Protein AF-A0A9P4LLA9-F1 (afdb_monomer_lite)

Sequence (330 aa):
MLGTRLSLELKFQPFVASSLGHRVLNESDNGNAMLISIRRVAHRLQSVEISYPRSISSLCKLAASNVRRIFSSNPSFVGSMRQEDFNVHCQAAAVYLNSLYEIDKWETPRVESAIFGSSFELAFRFGSMDMIDRYLNDTYWENRSPGLSRVARHIRGLAIFQHVFRYRIADLSWCFIRDGRYTSERVQLGYALKTPDPARWEFIMDLHRLGNNGSTSPCVWHRSERVCSSGSRSSHIFCGFQQGHTAIVQLLLGYGARTLAAITIAAAWSGHTAVVQSLIRRGADQKGALVAAARKGDGDIVRVLLEIDADPDEAGTELSAIGYASTTLG

Radius of gyration: 25.45 Å; chains: 1; bounding box: 67×42×68 Å

Foldseek 3Di:
DVVVVVVVLVVCLLVQLVVLLVCLVPADPLGQQVSVLLLVLLVVPDDPVADSSNLSSQLSSQLSVLVCLSPPPPCVRSDHDDVVLSVLVNLLSCLLVQPPPVCVVVQRDQHAHSRRGTSLLSNQQRYDPVSVVSVLVPPPDPDLDLCLLVNLQRGPDPVSNLCSVCRCCVVPPDACPDDPNNVSSVSSVQSNLLHLDQSSVVSSLVSLQVNPVPDPDSASDDDDDPDPPDDPLLVSLLSCLQVVSLSNNVVSVVRPDPCLASSLLSCLLSLPQVNNVVSVVVVYQLLSSLLSNLVNLNVVNNVSSVVVVNDQVVNDDPRRSVVSVVVNVD

InterPro domains:
  IPR002110 Ankyrin repeat [PF12796] (242-313)
  IPR036770 Ankyrin repeat-containing domain superfamily [G3DSA:1.25.40.20] (217-327)
  IPR036770 Ankyrin repeat-containing domain superfamily [SSF48403] (236-316)

Organism: NCBI:txid210430

Structure (mmCIF, N/CA/C/O backbone):
data_AF-A0A9P4LLA9-F1
#
_entry.id   AF-A0A9P4LLA9-F1
#
loop_
_atom_site.group_PDB
_atom_site.id
_atom_site.type_symbol
_atom_site.label_atom_id
_atom_site.label_alt_id
_atom_site.label_comp_id
_atom_site.label_asym_id
_atom_site.label_entity_id
_atom_site.label_seq_id
_atom_site.pdbx_PDB_ins_code
_atom_site.Cartn_x
_atom_site.Cartn_y
_atom_site.Cartn_z
_atom_site.occupancy
_atom_site.B_iso_or_equiv
_atom_site.auth_seq_id
_atom_site.auth_comp_id
_atom_site.auth_asym_id
_atom_site.auth_atom_id
_atom_site.pdbx_PDB_model_num
ATOM 1 N N . MET A 1 1 ? 20.585 0.152 2.416 1.00 31.97 1 MET A N 1
ATOM 2 C CA . MET A 1 1 ? 20.533 -0.057 3.885 1.00 31.97 1 MET A CA 1
ATOM 3 C C . MET A 1 1 ? 19.134 0.041 4.528 1.00 31.97 1 MET A C 1
ATOM 5 O O . MET A 1 1 ? 19.018 -0.293 5.696 1.00 31.97 1 MET A O 1
ATOM 9 N N . LEU A 1 2 ? 18.052 0.421 3.824 1.00 27.94 2 LEU A N 1
ATOM 10 C CA . LEU A 1 2 ? 16.686 0.440 4.404 1.00 27.94 2 LEU A CA 1
ATOM 11 C C . LEU A 1 2 ? 15.925 -0.901 4.290 1.00 27.94 2 LEU A C 1
ATOM 13 O O . LEU A 1 2 ? 15.019 -1.155 5.081 1.00 27.94 2 LEU A O 1
ATOM 17 N N . GLY A 1 3 ? 16.310 -1.777 3.353 1.00 25.47 3 GLY A N 1
ATOM 18 C CA . GLY A 1 3 ? 15.659 -3.081 3.148 1.00 25.47 3 GLY A CA 1
ATOM 19 C C . GLY A 1 3 ? 15.898 -4.090 4.278 1.00 25.47 3 GLY A C 1
ATOM 20 O O . GLY A 1 3 ? 14.997 -4.845 4.627 1.00 25.47 3 GLY A O 1
ATOM 21 N N . THR A 1 4 ? 17.065 -4.051 4.928 1.00 29.62 4 THR A N 1
ATOM 22 C CA . THR A 1 4 ? 17.413 -4.981 6.016 1.00 29.62 4 THR A CA 1
ATOM 23 C C . THR A 1 4 ? 16.678 -4.661 7.323 1.00 29.62 4 THR A C 1
ATOM 25 O O . THR A 1 4 ? 16.235 -5.579 8.012 1.00 29.62 4 THR A O 1
ATOM 28 N N . ARG A 1 5 ? 16.437 -3.378 7.637 1.00 33.00 5 ARG A N 1
ATOM 29 C CA . ARG A 1 5 ? 15.730 -2.958 8.866 1.00 33.00 5 ARG A CA 1
ATOM 30 C C . ARG A 1 5 ? 14.234 -3.298 8.852 1.00 33.00 5 ARG A C 1
ATOM 32 O O . ARG A 1 5 ? 13.738 -3.852 9.827 1.00 33.00 5 ARG A O 1
ATOM 39 N N . LEU A 1 6 ? 13.550 -3.060 7.729 1.00 36.16 6 LEU A N 1
ATOM 40 C CA . LEU A 1 6 ? 12.149 -3.470 7.543 1.00 36.16 6 LEU A CA 1
ATOM 41 C C . LEU A 1 6 ? 11.998 -5.000 7.533 1.00 36.16 6 LEU A C 1
ATOM 43 O O . LEU A 1 6 ? 11.017 -5.522 8.054 1.00 36.16 6 LEU A O 1
ATOM 47 N N . SER A 1 7 ? 12.985 -5.727 6.991 1.00 34.59 7 SER A N 1
ATOM 48 C CA . SER A 1 7 ? 12.967 -7.196 6.970 1.00 34.59 7 SER A CA 1
ATOM 49 C C . SER A 1 7 ? 13.133 -7.826 8.360 1.00 34.59 7 SER A C 1
ATOM 51 O O . SER A 1 7 ? 12.533 -8.862 8.634 1.00 34.59 7 SER A O 1
ATOM 53 N N . LEU A 1 8 ? 13.896 -7.191 9.258 1.00 35.44 8 LEU A N 1
ATOM 54 C CA . LEU A 1 8 ? 14.036 -7.621 10.651 1.00 35.44 8 LEU A CA 1
ATOM 55 C C . LEU A 1 8 ? 12.777 -7.307 11.467 1.00 35.44 8 LEU A C 1
ATOM 57 O O . LEU A 1 8 ? 12.305 -8.175 12.194 1.00 35.44 8 LEU A O 1
ATOM 61 N N . GLU A 1 9 ? 12.176 -6.124 11.301 1.00 40.62 9 GLU A N 1
ATOM 62 C CA . GLU A 1 9 ? 10.910 -5.793 11.974 1.00 40.62 9 GLU A CA 1
ATOM 63 C C . GLU A 1 9 ? 9.766 -6.722 11.537 1.00 40.62 9 GLU A C 1
ATOM 65 O O . GLU A 1 9 ? 9.012 -7.186 12.387 1.00 40.62 9 GLU A O 1
ATOM 70 N N . LEU A 1 10 ? 9.680 -7.084 10.250 1.00 46.66 10 LEU A N 1
ATOM 71 C CA . LEU A 1 10 ? 8.692 -8.047 9.740 1.00 46.66 10 LEU A CA 1
ATOM 72 C C . LEU A 1 10 ? 8.901 -9.478 10.266 1.00 46.66 10 LEU A C 1
ATOM 74 O O . LEU A 1 10 ? 7.917 -10.169 10.520 1.00 46.66 10 LEU A O 1
ATOM 78 N N . LYS A 1 11 ? 10.151 -9.914 10.481 1.00 50.78 11 LYS A N 1
ATOM 79 C CA . LYS A 1 11 ? 10.464 -11.260 11.001 1.00 50.78 11 LYS A CA 1
ATOM 80 C C . LYS A 1 11 ? 10.019 -11.471 12.453 1.00 50.78 11 LYS A C 1
ATOM 82 O O . LYS A 1 11 ? 9.631 -12.582 12.800 1.00 50.78 11 LYS A O 1
ATOM 87 N N . PHE A 1 12 ? 10.018 -10.427 13.284 1.00 58.53 12 PHE A N 1
ATOM 88 C CA . PHE A 1 12 ? 9.595 -10.524 14.691 1.00 58.53 12 PHE A CA 1
ATOM 89 C C . PHE A 1 12 ? 8.134 -10.129 14.937 1.00 58.53 12 PHE A C 1
ATOM 91 O O . PHE A 1 12 ? 7.623 -10.360 16.032 1.00 58.53 12 PHE A O 1
ATOM 98 N N . GLN A 1 13 ? 7.433 -9.574 13.944 1.00 67.69 13 GLN A N 1
ATOM 99 C CA . GLN A 1 13 ? 6.048 -9.113 14.105 1.00 67.69 13 GLN A CA 1
ATOM 100 C C . GLN A 1 13 ? 5.076 -10.174 14.653 1.00 67.69 13 GLN A C 1
ATOM 102 O O . GLN A 1 13 ? 4.306 -9.824 15.547 1.00 67.69 13 GLN A O 1
ATOM 107 N N . PRO A 1 14 ? 5.104 -11.453 14.222 1.00 78.25 14 PRO A N 1
ATOM 108 C CA . PRO A 1 14 ? 4.209 -12.468 14.783 1.00 78.25 14 PRO A CA 1
ATOM 109 C C . PRO A 1 14 ? 4.474 -12.743 16.270 1.00 78.25 14 PRO A C 1
ATOM 111 O O . PRO A 1 14 ? 3.534 -12.827 17.060 1.00 78.25 14 PRO A O 1
ATOM 114 N N . PHE A 1 15 ? 5.751 -12.819 16.664 1.00 85.25 15 PHE A N 1
ATOM 115 C CA . PHE A 1 15 ? 6.155 -13.021 18.058 1.00 85.25 15 PHE A CA 1
ATOM 116 C C . PHE A 1 15 ? 5.764 -11.823 18.932 1.00 85.25 15 PHE A C 1
ATOM 118 O O . PHE A 1 15 ? 5.146 -11.989 19.983 1.00 85.25 15 PHE A O 1
ATOM 125 N N . VAL A 1 16 ? 6.059 -10.607 18.463 1.00 85.88 16 VAL A N 1
ATOM 126 C CA . VAL A 1 16 ? 5.722 -9.359 19.158 1.00 85.88 16 VAL A CA 1
ATOM 127 C C . VAL A 1 16 ? 4.208 -9.220 19.329 1.00 85.88 16 VAL A C 1
ATOM 129 O O . VAL A 1 16 ? 3.752 -8.898 20.422 1.00 85.88 16 VAL A O 1
ATOM 132 N N . ALA A 1 17 ? 3.421 -9.518 18.292 1.00 87.44 17 ALA A N 1
ATOM 133 C CA . ALA A 1 17 ? 1.962 -9.482 18.360 1.00 87.44 17 ALA A CA 1
ATOM 134 C C . ALA A 1 17 ? 1.400 -10.492 19.373 1.00 87.44 17 ALA A C 1
ATOM 136 O O . ALA A 1 17 ? 0.494 -10.156 20.133 1.00 87.44 17 ALA A O 1
ATOM 137 N N . SER A 1 18 ? 1.951 -11.711 19.415 1.00 88.19 18 SER A N 1
ATOM 138 C CA . SER A 1 18 ? 1.530 -12.745 20.369 1.00 88.19 18 SER A CA 1
ATOM 139 C C . SER A 1 18 ? 1.875 -12.370 21.812 1.00 88.19 18 SER A C 1
ATOM 141 O O . SER A 1 18 ? 1.035 -12.489 22.701 1.00 88.19 18 SER A O 1
ATOM 143 N N . SER A 1 19 ? 3.093 -11.870 22.045 1.00 89.56 19 SER A N 1
ATOM 144 C CA . SER A 1 19 ? 3.532 -11.384 23.358 1.00 89.56 19 SER A CA 1
ATOM 145 C C . SER A 1 19 ? 2.680 -10.201 23.829 1.00 89.56 19 SER A C 1
ATOM 147 O O . SER A 1 19 ? 2.227 -10.173 24.974 1.00 89.56 19 SER A O 1
ATOM 149 N N . LEU A 1 20 ? 2.383 -9.259 22.926 1.00 90.25 20 LEU A N 1
ATOM 150 C CA . LEU A 1 20 ? 1.497 -8.133 23.203 1.00 90.25 20 LEU A CA 1
ATOM 151 C C . LEU A 1 20 ? 0.085 -8.608 23.562 1.00 90.25 20 LEU A C 1
ATOM 153 O O . LEU A 1 20 ? -0.470 -8.128 24.542 1.00 90.25 20 LEU A O 1
ATOM 157 N N . GLY A 1 21 ? -0.466 -9.579 22.828 1.00 90.44 21 GLY A N 1
ATOM 158 C CA . GLY A 1 21 ? -1.773 -10.169 23.129 1.00 90.44 21 GLY A CA 1
ATOM 159 C C . GLY A 1 21 ? -1.834 -10.787 24.525 1.00 90.44 21 GLY A C 1
ATOM 160 O O . GLY A 1 21 ? -2.760 -10.502 25.280 1.00 90.44 21 GLY A O 1
ATOM 161 N N . HIS A 1 22 ? -0.812 -11.559 24.907 1.00 90.75 22 HIS A N 1
ATOM 162 C CA . HIS A 1 22 ? -0.719 -12.121 26.255 1.00 90.75 22 HIS A CA 1
ATOM 163 C C . HIS A 1 22 ? -0.663 -11.030 27.334 1.00 90.75 22 HIS A C 1
ATOM 165 O O . HIS A 1 22 ? -1.312 -11.152 28.370 1.00 90.75 22 HIS A O 1
ATOM 171 N N . ARG A 1 23 ? 0.085 -9.944 27.101 1.00 90.31 23 ARG A N 1
ATOM 172 C CA . ARG A 1 23 ? 0.149 -8.816 28.042 1.00 90.31 23 ARG A CA 1
ATOM 173 C C . ARG A 1 23 ? -1.179 -8.074 28.150 1.00 90.31 23 ARG A C 1
ATOM 175 O O . ARG A 1 23 ? -1.624 -7.841 29.259 1.00 90.31 23 ARG A O 1
ATOM 182 N N . VAL A 1 24 ? -1.839 -7.769 27.031 1.00 90.81 24 VAL A N 1
ATOM 183 C CA . VAL A 1 24 ? -3.151 -7.092 27.014 1.00 90.81 24 VAL A CA 1
ATOM 184 C C . VAL A 1 24 ? -4.201 -7.867 27.816 1.00 90.81 24 VAL A C 1
ATOM 186 O O . VAL A 1 24 ? -4.999 -7.262 28.528 1.00 90.81 24 VAL A O 1
ATOM 189 N N . LEU A 1 25 ? -4.203 -9.200 27.722 1.00 90.00 25 LEU A N 1
ATOM 190 C CA . LEU A 1 25 ? -5.161 -10.039 28.446 1.00 90.00 25 LEU A CA 1
ATOM 191 C C . LEU A 1 25 ? -4.905 -10.069 29.959 1.00 90.00 25 LEU A C 1
ATOM 193 O O . LEU A 1 25 ? -5.863 -10.120 30.723 1.00 90.00 25 LEU A O 1
ATOM 197 N N . ASN A 1 26 ? -3.640 -9.999 30.380 1.00 90.19 26 ASN A N 1
ATOM 198 C CA . ASN A 1 26 ? -3.236 -10.120 31.785 1.00 90.19 26 ASN A CA 1
ATOM 199 C C . ASN A 1 26 ? -2.939 -8.774 32.474 1.00 90.19 26 ASN A C 1
ATOM 201 O O . ASN A 1 26 ? -2.549 -8.758 33.639 1.00 90.19 26 ASN A O 1
ATOM 205 N N . GLU A 1 27 ? -3.083 -7.647 31.773 1.00 89.06 27 GLU A N 1
ATOM 206 C CA . GLU A 1 27 ? -2.832 -6.317 32.333 1.00 89.06 27 GLU A CA 1
ATOM 207 C C . GLU A 1 27 ? -3.893 -5.965 33.390 1.00 89.06 27 GLU A C 1
ATOM 209 O O . GLU A 1 27 ? -5.097 -6.145 33.166 1.00 89.06 27 GLU A O 1
ATOM 214 N N . SER A 1 28 ? -3.455 -5.447 34.540 1.00 87.12 28 SER A N 1
ATOM 215 C CA . SER A 1 28 ? -4.363 -5.009 35.604 1.00 87.12 28 SER A CA 1
ATOM 216 C C . SER A 1 28 ? -5.128 -3.747 35.193 1.00 87.12 28 SER A C 1
ATOM 218 O O . SER A 1 28 ? -4.682 -2.989 34.334 1.00 87.12 28 SER A O 1
ATOM 220 N N . ASP A 1 29 ? -6.281 -3.485 35.813 1.00 80.12 29 ASP A N 1
ATOM 221 C CA . ASP A 1 29 ? -7.103 -2.305 35.485 1.00 80.12 29 ASP A CA 1
ATOM 222 C C . ASP A 1 29 ? -6.439 -0.964 35.846 1.00 80.12 29 ASP A C 1
ATOM 224 O O . ASP A 1 29 ? -6.795 0.068 35.286 1.00 80.12 29 ASP A O 1
ATOM 228 N N . ASN A 1 30 ? -5.432 -0.987 36.723 1.00 78.94 30 ASN A N 1
ATOM 229 C CA . ASN A 1 30 ? -4.599 0.171 37.071 1.00 78.94 30 ASN A CA 1
ATOM 230 C C . ASN A 1 30 ? -3.228 0.141 36.368 1.00 78.94 30 ASN A C 1
ATOM 232 O O . ASN A 1 30 ? -2.321 0.885 36.739 1.00 78.94 30 ASN A O 1
ATOM 236 N N . GLY A 1 31 ? -3.052 -0.774 35.413 1.00 79.25 31 GLY A N 1
ATOM 237 C CA . GLY A 1 31 ? -1.818 -0.977 34.670 1.00 79.25 31 GLY A CA 1
ATOM 238 C C . GLY A 1 31 ? -1.663 -0.005 33.502 1.00 79.25 31 GLY A C 1
ATOM 239 O O . GLY A 1 31 ? -2.113 1.140 33.525 1.00 79.25 31 GLY A O 1
ATOM 240 N N . ASN A 1 32 ? -1.001 -0.456 32.439 1.00 84.69 32 ASN A N 1
ATOM 241 C CA . ASN A 1 32 ? -0.749 0.394 31.275 1.00 84.69 32 ASN A CA 1
ATOM 242 C C . ASN A 1 32 ? -2.056 0.774 30.542 1.00 84.69 32 ASN A C 1
ATOM 244 O O . ASN A 1 32 ? -2.707 -0.071 29.921 1.00 84.69 32 ASN A O 1
ATOM 248 N N . ALA A 1 33 ? -2.381 2.072 30.527 1.00 83.62 33 ALA A N 1
ATOM 249 C CA . ALA A 1 33 ? -3.591 2.613 29.906 1.00 83.62 33 ALA A CA 1
ATOM 250 C C . ALA A 1 33 ? -3.752 2.241 28.419 1.00 83.62 33 ALA A C 1
ATOM 252 O O . ALA A 1 33 ? -4.864 1.963 27.979 1.00 83.62 33 ALA A O 1
ATOM 253 N N . MET A 1 34 ? -2.667 2.171 27.639 1.00 85.56 34 MET A N 1
ATOM 254 C CA . MET A 1 34 ? -2.732 1.788 26.220 1.00 85.56 34 MET A CA 1
AT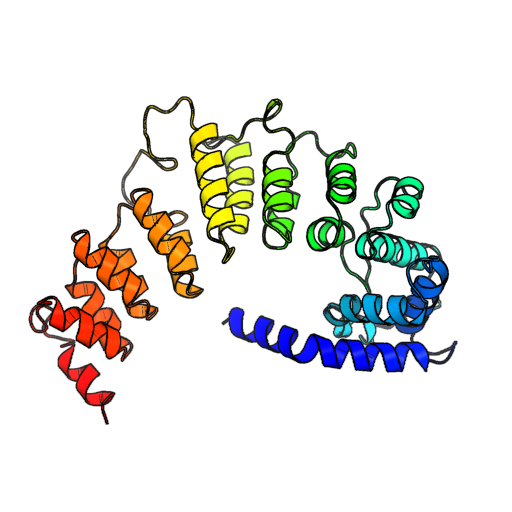OM 255 C C . MET A 1 34 ? -3.121 0.317 26.042 1.00 85.56 34 MET A C 1
ATOM 257 O O . MET A 1 34 ? -3.891 -0.014 25.141 1.00 85.56 34 MET A O 1
ATOM 261 N N . LEU A 1 35 ? -2.615 -0.573 26.902 1.00 89.19 35 LEU A N 1
ATOM 262 C CA . LEU A 1 35 ? -2.955 -1.999 26.860 1.00 89.19 35 LEU A CA 1
ATOM 263 C C . LEU A 1 35 ? -4.412 -2.228 27.276 1.00 89.19 35 LEU A C 1
ATOM 265 O O . LEU A 1 35 ? -5.142 -2.950 26.593 1.00 89.19 35 LEU A O 1
ATOM 269 N N . ILE A 1 36 ? -4.864 -1.531 28.320 1.00 87.88 36 ILE A N 1
ATOM 270 C CA . ILE A 1 36 ? -6.268 -1.528 28.746 1.00 87.88 36 ILE A CA 1
ATOM 271 C C . ILE A 1 36 ? -7.165 -0.990 27.621 1.00 87.88 36 ILE A C 1
ATOM 273 O O . ILE A 1 36 ? -8.225 -1.555 27.346 1.00 87.88 36 ILE A O 1
ATOM 277 N N . SER A 1 37 ? -6.736 0.053 26.907 1.00 88.69 37 SER A N 1
ATOM 278 C CA . SER A 1 37 ? -7.482 0.595 25.769 1.00 88.69 37 SER A CA 1
ATOM 279 C C . SER A 1 37 ? -7.627 -0.405 24.628 1.00 88.69 37 SER A C 1
ATOM 281 O O . SER A 1 37 ? -8.725 -0.525 24.093 1.00 88.69 37 SER A O 1
ATOM 283 N N . ILE A 1 38 ? -6.598 -1.197 24.298 1.00 90.75 38 ILE A N 1
ATOM 284 C CA . ILE A 1 38 ? -6.736 -2.288 23.313 1.00 90.75 38 ILE A CA 1
ATOM 285 C C . ILE A 1 38 ? -7.822 -3.275 23.765 1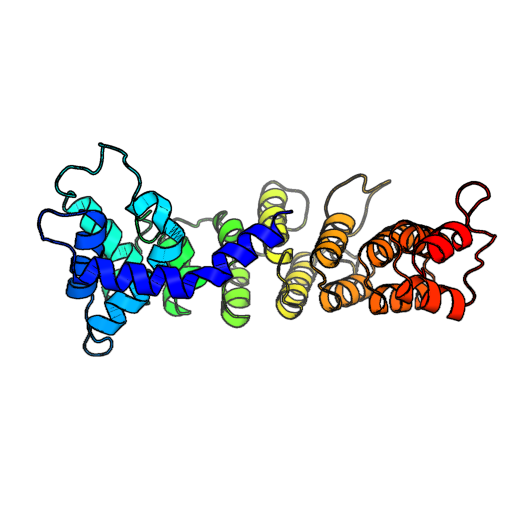.00 90.75 38 ILE A C 1
ATOM 287 O O . ILE A 1 38 ? -8.690 -3.642 22.968 1.00 90.75 38 ILE A O 1
ATOM 291 N N . ARG A 1 39 ? -7.822 -3.655 25.050 1.00 91.38 39 ARG A N 1
ATOM 292 C CA . ARG A 1 39 ? -8.818 -4.563 25.638 1.00 91.38 39 ARG A CA 1
ATOM 293 C C . ARG A 1 39 ? -10.244 -4.012 25.533 1.00 91.38 39 ARG A C 1
ATOM 295 O O . ARG A 1 39 ? -11.162 -4.732 25.134 1.00 91.38 39 ARG A O 1
ATOM 302 N N . ARG A 1 40 ? -10.422 -2.727 25.856 1.00 90.62 40 ARG A N 1
ATOM 303 C CA . ARG A 1 40 ? -11.710 -2.016 25.799 1.00 90.62 40 ARG A CA 1
ATOM 304 C C . ARG A 1 40 ? -12.205 -1.823 24.364 1.00 90.62 40 ARG A C 1
ATOM 306 O O . ARG A 1 40 ? -13.389 -2.023 24.105 1.00 90.62 40 ARG A O 1
ATOM 313 N N . VAL A 1 41 ? -11.317 -1.483 23.428 1.00 91.81 41 VAL A N 1
ATOM 314 C CA . VAL A 1 41 ? -11.646 -1.351 21.998 1.00 91.81 41 VAL A CA 1
ATOM 315 C C . VAL A 1 41 ? -12.114 -2.691 21.435 1.00 91.81 41 VAL A C 1
ATOM 317 O O . VAL A 1 41 ? -13.160 -2.744 20.792 1.00 91.81 41 VAL A O 1
ATOM 320 N N . ALA A 1 42 ? -11.399 -3.783 21.730 1.00 91.69 42 ALA A N 1
ATOM 321 C CA . ALA A 1 42 ? -11.785 -5.121 21.285 1.00 91.69 42 ALA A CA 1
ATOM 322 C C . ALA A 1 42 ? -13.178 -5.524 21.787 1.00 91.69 42 ALA A C 1
ATOM 324 O O . ALA A 1 42 ? -13.936 -6.144 21.048 1.00 91.69 42 ALA A O 1
ATOM 325 N N . HIS A 1 43 ? -13.522 -5.144 23.022 1.00 90.06 43 HIS A N 1
ATOM 326 C CA . HIS A 1 43 ? -14.836 -5.413 23.602 1.00 90.06 43 HIS A CA 1
ATOM 327 C C . HIS A 1 43 ? -15.930 -4.554 22.954 1.00 90.06 43 HIS A C 1
ATOM 329 O O . HIS A 1 43 ? -17.024 -5.038 22.687 1.00 90.06 43 HIS A O 1
ATOM 335 N N . ARG A 1 44 ? -15.657 -3.272 22.675 1.00 89.44 44 ARG A N 1
ATOM 336 C CA . ARG A 1 44 ? -16.629 -2.353 22.055 1.00 89.44 44 ARG A CA 1
ATOM 337 C C . ARG A 1 44 ? -16.939 -2.712 20.602 1.00 89.44 44 ARG A C 1
ATOM 339 O O . ARG A 1 44 ? -18.071 -2.505 20.169 1.00 89.44 44 ARG A O 1
ATOM 346 N N . LEU A 1 45 ? -15.938 -3.191 19.869 1.00 85.25 45 LEU A N 1
ATOM 347 C CA . LEU A 1 45 ? -16.039 -3.542 18.451 1.00 85.25 45 LEU A CA 1
ATOM 348 C C . LEU A 1 45 ? -16.292 -5.035 18.215 1.00 85.25 45 LEU A C 1
ATOM 350 O O . LEU A 1 45 ? -16.203 -5.491 17.077 1.00 85.25 45 LEU A O 1
ATOM 354 N N . GLN A 1 46 ? -16.575 -5.812 19.265 1.00 82.69 46 GLN A N 1
ATOM 355 C CA . GLN A 1 46 ? -16.939 -7.213 19.088 1.00 82.69 46 GLN A CA 1
ATOM 356 C C . GLN A 1 46 ? -18.223 -7.308 18.256 1.00 82.69 46 GLN A C 1
ATOM 358 O O . GLN A 1 46 ? -19.212 -6.627 18.531 1.00 82.69 46 GLN A O 1
ATOM 363 N N . SER A 1 47 ? -18.197 -8.150 17.231 1.00 74.31 47 SER A N 1
ATOM 364 C CA . SER A 1 47 ? -19.352 -8.456 16.392 1.00 74.31 47 SER A CA 1
ATOM 365 C C . SER A 1 47 ? -19.666 -9.945 16.495 1.00 74.31 47 SER A C 1
ATOM 367 O O . SER A 1 47 ? -18.839 -10.731 16.960 1.00 74.31 47 SER A O 1
ATOM 369 N N . VAL A 1 48 ? -20.848 -10.353 16.027 1.00 66.94 48 VAL A N 1
ATOM 370 C CA . VAL A 1 48 ? -21.226 -11.777 15.943 1.00 66.94 48 VAL A CA 1
ATOM 371 C C . VAL A 1 48 ? -20.199 -12.577 15.123 1.00 66.94 48 VAL A C 1
ATOM 373 O O . VAL A 1 48 ? -19.946 -13.745 15.400 1.00 66.94 48 VAL A O 1
ATOM 376 N N . GLU A 1 49 ? -19.557 -11.928 14.151 1.00 67.62 49 GLU A N 1
ATOM 377 C CA . GLU A 1 49 ? -18.602 -12.543 13.226 1.00 67.62 49 GLU A CA 1
ATOM 378 C C . GLU A 1 49 ? -17.183 -12.673 13.806 1.00 67.62 49 GLU A C 1
ATOM 380 O O . GLU A 1 49 ? -16.445 -13.600 13.456 1.00 67.62 49 GLU A O 1
ATOM 385 N N . ILE A 1 50 ? -16.776 -11.771 14.709 1.00 74.19 50 ILE A N 1
ATOM 386 C CA . ILE A 1 50 ? -15.417 -11.732 15.263 1.00 74.19 50 ILE A CA 1
ATOM 387 C C . ILE A 1 50 ? -15.462 -11.935 16.777 1.00 74.19 50 ILE A C 1
ATOM 389 O O . ILE A 1 50 ? -15.689 -11.008 17.552 1.00 74.19 50 ILE A O 1
ATOM 393 N N . SER A 1 51 ? -15.142 -13.160 17.200 1.00 83.50 51 SER A N 1
ATOM 394 C CA . SER A 1 51 ? -14.984 -13.504 18.617 1.00 83.50 51 SER A CA 1
ATOM 395 C C . SER A 1 51 ? -13.928 -12.629 19.308 1.00 83.50 51 SER A C 1
ATOM 397 O O . SER A 1 51 ? -12.879 -12.319 18.733 1.00 83.50 51 SER A O 1
ATOM 399 N N . TYR A 1 52 ? -14.171 -12.290 20.574 1.00 83.81 52 TYR A N 1
ATOM 400 C CA . TYR A 1 52 ? -13.330 -11.401 21.376 1.00 83.81 52 TYR A CA 1
ATOM 401 C C . TYR A 1 52 ? -11.819 -11.741 21.351 1.00 83.81 52 TYR A C 1
ATOM 403 O O . TYR A 1 52 ? -11.019 -10.849 21.050 1.00 83.81 52 TYR A O 1
ATOM 411 N N . PRO A 1 53 ? -11.373 -13.007 21.519 1.00 84.69 53 PRO A N 1
ATOM 412 C CA . PRO A 1 53 ? -9.949 -13.347 21.434 1.00 84.69 53 PRO A CA 1
ATOM 413 C C . PRO A 1 53 ? -9.349 -13.137 20.034 1.00 84.69 53 PRO A C 1
ATOM 415 O O . PRO A 1 53 ? -8.179 -12.770 19.900 1.00 84.69 53 PRO A O 1
ATOM 418 N N . ARG A 1 54 ? -10.144 -13.330 18.969 1.00 85.44 54 ARG A N 1
ATOM 419 C CA . ARG A 1 54 ? -9.708 -13.073 17.584 1.00 85.44 54 ARG A CA 1
ATOM 420 C C . ARG A 1 54 ? -9.574 -11.577 17.309 1.00 85.44 54 ARG A C 1
ATOM 422 O O . ARG A 1 54 ? -8.634 -11.178 16.616 1.00 85.44 54 ARG A O 1
ATOM 429 N N . SER A 1 55 ? -10.465 -10.764 17.879 1.00 87.69 55 SER A N 1
ATOM 430 C CA . SER A 1 55 ? -10.385 -9.300 17.825 1.00 87.69 55 SER A CA 1
ATOM 431 C C . SER A 1 55 ? -9.104 -8.804 18.501 1.00 87.69 55 SER A C 1
ATOM 433 O O . SER A 1 55 ? -8.301 -8.125 17.862 1.00 87.69 55 SER A O 1
ATOM 435 N N . ILE A 1 56 ? -8.826 -9.264 19.729 1.00 90.38 56 ILE A N 1
ATOM 436 C CA . ILE A 1 56 ? -7.578 -8.956 20.450 1.00 90.38 56 ILE A CA 1
ATOM 437 C C . ILE A 1 56 ? -6.354 -9.346 19.619 1.00 90.38 56 ILE A C 1
ATOM 439 O O . ILE A 1 56 ? -5.475 -8.517 19.400 1.00 90.38 56 ILE A O 1
ATOM 443 N N . SER A 1 57 ? -6.304 -10.575 19.095 1.00 90.56 57 SER A N 1
ATOM 444 C CA . SER A 1 57 ? -5.170 -11.030 18.280 1.00 90.56 57 SER A CA 1
ATOM 445 C C . SER A 1 57 ? -4.936 -10.130 17.061 1.00 90.56 57 SER A C 1
ATOM 447 O O . SER A 1 57 ? -3.797 -9.769 16.761 1.00 90.56 57 SER A O 1
ATOM 449 N N . SER A 1 58 ? -6.007 -9.729 16.373 1.00 89.75 58 SER A N 1
ATOM 450 C CA . SER A 1 58 ? -5.926 -8.879 15.180 1.00 89.75 58 SER A CA 1
ATOM 451 C C . SER A 1 58 ? -5.472 -7.459 15.526 1.00 89.75 58 SER A C 1
ATOM 453 O O . SER A 1 58 ? -4.548 -6.937 14.903 1.00 89.75 58 SER A O 1
ATOM 455 N N . LEU A 1 59 ? -6.040 -6.860 16.573 1.00 91.88 59 LEU A N 1
ATOM 456 C CA . LEU A 1 59 ? -5.640 -5.535 17.046 1.00 91.88 59 LEU A CA 1
ATOM 457 C C . LEU A 1 59 ? -4.202 -5.522 17.571 1.00 91.88 59 LEU A C 1
ATOM 459 O O . LEU A 1 59 ? -3.470 -4.572 17.307 1.00 91.88 59 LEU A O 1
ATOM 463 N N . CYS A 1 60 ? -3.748 -6.584 18.239 1.00 92.31 60 CYS A N 1
ATOM 464 C CA . CYS A 1 60 ? -2.359 -6.717 18.675 1.00 92.31 60 CYS A CA 1
ATOM 465 C C . CYS A 1 60 ? -1.388 -6.873 17.499 1.00 92.31 60 CYS A C 1
ATOM 467 O O . CYS A 1 60 ? -0.292 -6.320 17.555 1.00 92.31 60 CYS A O 1
ATOM 469 N N . LYS A 1 61 ? -1.780 -7.558 16.413 1.00 90.62 61 LYS A N 1
ATOM 470 C CA . LYS A 1 61 ? -0.984 -7.589 15.171 1.00 90.62 61 LYS A CA 1
ATOM 471 C C . LYS A 1 61 ? -0.815 -6.196 14.582 1.00 90.62 61 LYS A C 1
ATOM 473 O O . LYS A 1 61 ? 0.280 -5.866 14.141 1.00 90.62 61 LYS A O 1
ATOM 478 N N . LEU A 1 62 ? -1.864 -5.375 14.603 1.00 90.19 62 LEU A N 1
ATOM 479 C CA . LEU A 1 62 ? -1.756 -3.996 14.144 1.00 90.19 62 LEU A CA 1
ATOM 480 C C . LEU A 1 62 ? -0.907 -3.142 15.099 1.00 90.19 62 LEU A C 1
ATOM 482 O O . LEU A 1 62 ? 0.015 -2.455 14.672 1.00 90.19 62 LEU A O 1
ATOM 486 N N . ALA A 1 63 ? -1.176 -3.222 16.399 1.00 89.81 63 ALA A N 1
ATOM 487 C CA . ALA A 1 63 ? -0.466 -2.474 17.431 1.00 89.81 63 ALA A CA 1
ATOM 488 C C . ALA A 1 63 ? 1.029 -2.844 17.518 1.00 89.81 63 ALA A C 1
ATOM 490 O O . ALA A 1 63 ? 1.840 -2.023 17.951 1.00 89.81 63 ALA A O 1
ATOM 491 N N . ALA A 1 64 ? 1.416 -4.040 17.052 1.00 88.69 64 ALA A N 1
ATOM 492 C CA . ALA A 1 64 ? 2.800 -4.510 17.012 1.00 88.69 64 ALA A CA 1
ATOM 493 C C . ALA A 1 64 ? 3.745 -3.540 16.278 1.00 88.69 64 ALA A C 1
ATOM 495 O O . ALA A 1 64 ? 4.903 -3.398 16.673 1.00 88.69 64 ALA A O 1
ATOM 496 N N . SER A 1 65 ? 3.268 -2.818 15.253 1.00 83.25 65 SER A N 1
ATOM 497 C CA . SER A 1 65 ? 4.086 -1.812 14.557 1.00 83.25 65 SER A CA 1
ATOM 498 C C . SER A 1 65 ? 4.377 -0.561 15.391 1.00 83.25 65 SER A C 1
ATOM 500 O O . SER A 1 65 ? 5.307 0.172 15.073 1.00 83.25 65 SER A O 1
ATOM 502 N N . ASN A 1 66 ? 3.622 -0.322 16.466 1.00 83.44 66 ASN A N 1
ATOM 503 C CA . ASN A 1 66 ? 3.723 0.863 17.322 1.00 83.44 66 ASN A CA 1
ATOM 504 C C . ASN A 1 66 ? 4.141 0.531 18.766 1.00 83.44 66 ASN A C 1
ATOM 506 O O . ASN A 1 66 ? 4.020 1.371 19.656 1.00 83.44 66 ASN A O 1
ATOM 510 N N . VAL A 1 67 ? 4.690 -0.661 19.017 1.00 84.50 67 VAL A N 1
ATOM 511 C CA . VAL A 1 67 ? 5.045 -1.154 20.366 1.00 84.50 67 VAL A CA 1
ATOM 512 C C . VAL A 1 67 ? 5.941 -0.197 21.149 1.00 84.50 67 VAL A C 1
ATOM 514 O O . VAL A 1 67 ? 5.753 -0.025 22.350 1.00 84.50 67 VAL A O 1
ATOM 517 N N . ARG A 1 68 ? 6.867 0.499 20.478 1.00 82.75 68 ARG A N 1
ATOM 518 C CA . ARG A 1 68 ? 7.714 1.510 21.134 1.00 82.75 68 ARG A CA 1
ATOM 519 C C . ARG A 1 68 ? 6.911 2.658 21.739 1.00 82.75 68 ARG A C 1
ATOM 521 O O . ARG A 1 68 ? 7.298 3.156 22.785 1.00 82.75 68 ARG A O 1
ATOM 528 N N . ARG A 1 69 ? 5.814 3.076 21.098 1.00 79.56 69 ARG A N 1
ATOM 529 C CA . ARG A 1 69 ? 4.926 4.127 21.619 1.00 79.56 69 ARG A CA 1
ATOM 530 C C . ARG A 1 69 ? 4.086 3.614 22.784 1.00 79.56 69 ARG A C 1
ATOM 532 O O . ARG A 1 69 ? 3.966 4.314 23.780 1.00 79.56 69 ARG A O 1
ATOM 539 N N . ILE A 1 70 ? 3.590 2.378 22.691 1.00 81.81 70 ILE A N 1
ATOM 540 C CA . ILE A 1 70 ? 2.787 1.726 23.743 1.00 81.81 70 ILE A CA 1
ATOM 541 C C . ILE A 1 70 ? 3.556 1.634 25.072 1.00 81.81 70 ILE A C 1
ATOM 543 O O . ILE A 1 70 ? 2.969 1.800 26.139 1.00 81.81 70 ILE A O 1
ATOM 547 N N . PHE A 1 71 ? 4.870 1.398 25.009 1.00 82.25 71 PHE A N 1
ATOM 548 C CA . PHE A 1 71 ? 5.745 1.295 26.183 1.00 82.25 71 PHE A CA 1
ATOM 549 C C . PHE A 1 71 ? 6.658 2.507 26.388 1.00 82.25 71 PHE A C 1
ATOM 551 O O . PHE A 1 71 ? 7.605 2.424 27.167 1.00 82.25 71 PHE A O 1
ATOM 558 N N . SER A 1 72 ? 6.421 3.622 25.691 1.00 75.75 72 SER A N 1
ATOM 559 C CA . SER A 1 72 ? 7.236 4.818 25.907 1.00 75.75 72 SER A CA 1
ATOM 560 C C . SER A 1 72 ? 6.953 5.397 27.292 1.00 75.75 72 SER A C 1
ATOM 562 O O . SER A 1 72 ? 5.796 5.607 27.648 1.00 75.75 72 SER A O 1
ATOM 564 N N . SER A 1 73 ? 8.004 5.684 28.059 1.00 57.81 73 SER A N 1
ATOM 565 C CA . SER A 1 73 ? 7.932 6.218 29.429 1.00 57.81 73 SER A CA 1
ATOM 566 C C . SER A 1 73 ? 7.447 7.673 29.508 1.00 57.81 73 SER A C 1
ATOM 568 O O . SER A 1 73 ? 7.757 8.366 30.472 1.00 57.81 73 SER A O 1
ATOM 570 N N . ASN A 1 74 ? 6.765 8.180 28.477 1.00 53.97 74 ASN A N 1
ATOM 571 C CA . ASN A 1 74 ? 6.414 9.589 28.382 1.00 53.97 74 ASN A CA 1
ATOM 572 C C . ASN A 1 74 ? 5.277 9.904 29.380 1.00 53.97 74 ASN A C 1
ATOM 574 O O . ASN A 1 74 ? 4.179 9.357 29.233 1.00 53.97 74 ASN A O 1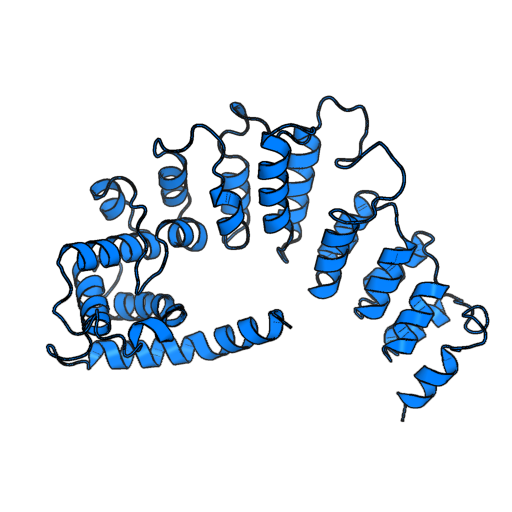
ATOM 578 N N . PRO A 1 75 ? 5.507 10.759 30.396 1.00 43.72 75 PRO A N 1
ATOM 579 C CA . PRO A 1 75 ? 4.580 10.950 31.514 1.00 43.72 75 PRO A CA 1
ATOM 580 C C . PRO A 1 75 ? 3.237 11.595 31.130 1.00 43.72 75 PRO A C 1
ATOM 582 O O . PRO A 1 75 ? 2.304 11.579 31.928 1.00 43.72 75 PRO A O 1
ATOM 585 N N . SER A 1 76 ? 3.085 12.095 29.900 1.00 48.34 76 SER A N 1
ATOM 586 C CA . SER A 1 76 ? 1.822 12.629 29.370 1.00 48.34 76 SER A CA 1
ATOM 587 C C . SER A 1 76 ? 0.704 11.586 29.204 1.00 48.34 76 SER A C 1
ATOM 589 O O . SER A 1 76 ? -0.445 11.973 29.021 1.00 48.34 76 SER A O 1
ATOM 591 N N . PHE A 1 77 ? 1.008 10.287 29.311 1.00 46.78 77 PHE A N 1
ATOM 592 C CA . PHE A 1 77 ? 0.037 9.185 29.197 1.00 46.78 77 PHE A CA 1
ATOM 593 C C . PHE A 1 77 ? -0.192 8.402 30.502 1.00 46.78 77 PHE A C 1
ATOM 595 O O . PHE A 1 77 ? -0.862 7.373 30.492 1.00 46.78 77 PHE A O 1
ATOM 602 N N . VAL A 1 78 ? 0.347 8.877 31.630 1.00 41.09 78 VAL A N 1
ATOM 603 C CA . VAL A 1 78 ? 0.219 8.212 32.946 1.00 41.09 78 VAL A CA 1
ATOM 604 C C . VAL A 1 78 ? -1.131 8.530 33.627 1.00 41.09 78 VAL A C 1
ATOM 606 O O . VAL A 1 78 ? -1.452 7.975 34.672 1.00 41.09 78 VAL A O 1
ATOM 609 N N . GLY A 1 79 ? -1.964 9.385 33.020 1.00 49.75 79 GLY A N 1
ATOM 610 C CA . GLY A 1 79 ? -3.342 9.650 33.448 1.00 49.75 79 GLY A CA 1
ATOM 611 C C . GLY A 1 79 ? -4.386 8.786 32.728 1.00 49.75 79 GLY A C 1
ATOM 612 O O . GLY A 1 79 ? -4.134 8.262 31.644 1.00 49.75 79 GLY A O 1
ATOM 613 N N . SER A 1 80 ? -5.587 8.678 33.315 1.00 53.69 80 SER A N 1
ATOM 614 C CA . SER A 1 80 ? -6.762 8.074 32.666 1.00 53.69 80 SER A CA 1
ATOM 615 C C . SER A 1 80 ? -6.967 8.683 31.278 1.00 53.69 80 SER A C 1
ATOM 617 O O . SER A 1 80 ? -7.207 9.884 31.154 1.00 53.69 80 SER A O 1
ATOM 619 N N . MET A 1 81 ? -6.890 7.848 30.242 1.00 60.25 81 MET A N 1
ATOM 620 C CA . MET A 1 81 ? -7.147 8.231 28.855 1.00 60.25 81 MET A CA 1
ATOM 621 C C . MET A 1 81 ? -8.515 8.923 28.747 1.00 60.25 81 MET A C 1
ATOM 623 O O . MET A 1 81 ? -9.505 8.418 29.287 1.00 60.25 81 MET A O 1
ATOM 627 N N . ARG A 1 82 ? -8.583 10.088 28.087 1.00 65.38 82 ARG A N 1
ATOM 628 C CA . ARG A 1 82 ? -9.854 10.811 27.935 1.00 65.38 82 ARG A CA 1
ATOM 629 C C . ARG A 1 82 ? -10.782 10.013 27.018 1.00 65.38 82 ARG A C 1
ATOM 631 O O . ARG A 1 82 ? -10.332 9.246 26.167 1.00 65.38 82 ARG A O 1
ATOM 638 N N . GLN A 1 83 ? -12.093 10.199 27.161 1.00 68.75 83 GLN A N 1
ATOM 639 C CA . GLN A 1 83 ? -13.073 9.499 26.319 1.00 68.75 83 GLN A CA 1
ATOM 640 C C . GLN A 1 83 ? -12.884 9.810 24.821 1.00 68.75 83 GLN A C 1
ATOM 642 O O . GLN A 1 83 ? -13.111 8.947 23.974 1.00 68.75 83 GLN A O 1
ATOM 647 N N . GLU A 1 84 ? -12.419 11.017 24.497 1.00 68.56 84 GLU A N 1
ATOM 648 C CA . GLU A 1 84 ? -12.075 11.439 23.134 1.00 68.56 84 GLU A CA 1
ATOM 649 C C . GLU A 1 84 ? -10.919 10.613 22.551 1.00 68.56 84 GLU A C 1
ATOM 651 O O . GLU A 1 84 ? -11.032 10.099 21.437 1.00 68.56 84 GLU A O 1
ATOM 656 N N . ASP A 1 85 ? -9.862 10.375 23.333 1.00 79.06 85 ASP A N 1
ATOM 657 C CA . ASP A 1 85 ? -8.733 9.527 22.930 1.00 79.06 85 ASP A CA 1
ATOM 658 C C . ASP A 1 85 ? -9.194 8.079 22.690 1.00 79.06 85 ASP A C 1
ATOM 660 O O . ASP A 1 85 ? -8.810 7.431 21.713 1.00 79.06 85 ASP A O 1
ATOM 664 N N . PHE A 1 86 ? -10.087 7.569 23.544 1.00 85.69 86 PHE A N 1
ATOM 665 C CA . PHE A 1 86 ? -10.669 6.238 23.371 1.00 85.69 86 PHE A CA 1
ATOM 666 C C . PHE A 1 86 ? -11.484 6.119 22.073 1.00 85.69 86 PHE A C 1
ATOM 668 O O . PHE A 1 86 ? -11.367 5.117 21.359 1.00 85.69 86 PHE A O 1
ATOM 675 N N . ASN A 1 87 ? -12.273 7.141 21.733 1.00 88.75 87 ASN A N 1
ATOM 676 C CA . ASN A 1 87 ? -13.042 7.173 20.489 1.00 88.75 87 ASN A CA 1
ATOM 677 C C . ASN A 1 87 ? -12.122 7.172 19.258 1.00 88.75 87 ASN A C 1
ATOM 679 O O . ASN A 1 87 ? -12.396 6.442 18.306 1.00 88.75 87 ASN A O 1
ATOM 683 N N . VAL A 1 88 ? -10.995 7.892 19.305 1.00 90.62 88 VAL A N 1
ATOM 684 C CA . VAL A 1 88 ? -9.962 7.864 18.252 1.00 90.62 88 VAL A CA 1
ATOM 685 C C . VAL A 1 88 ? -9.415 6.447 18.045 1.00 90.62 88 VAL A C 1
ATOM 687 O O . VAL A 1 88 ? -9.268 5.987 16.909 1.00 90.62 88 VAL A O 1
ATOM 690 N N . HIS A 1 89 ? -9.141 5.712 19.129 1.00 91.25 89 HIS A N 1
ATOM 691 C CA . HIS A 1 89 ? -8.711 4.315 19.031 1.00 91.25 89 HIS A CA 1
ATOM 692 C C . HIS A 1 89 ? -9.800 3.407 18.442 1.00 91.25 89 HIS A C 1
ATOM 694 O O . HIS A 1 89 ? -9.480 2.546 17.623 1.00 91.25 89 HIS A O 1
ATOM 700 N N . CYS A 1 90 ? -11.069 3.614 18.810 1.00 91.88 90 CYS A N 1
ATOM 701 C CA . CYS A 1 90 ? -12.196 2.854 18.262 1.00 91.88 90 CYS A CA 1
ATOM 702 C C . CYS A 1 90 ? -12.383 3.102 16.763 1.00 91.88 90 CYS A C 1
ATOM 704 O O . CYS A 1 90 ? -12.548 2.149 16.008 1.00 91.88 90 CYS A O 1
ATOM 706 N N . GLN A 1 91 ? -12.299 4.357 16.326 1.00 92.25 91 GLN A N 1
ATOM 707 C CA . GLN A 1 91 ? -12.397 4.742 14.920 1.00 92.25 91 GLN A CA 1
ATOM 708 C C . GLN A 1 91 ? -11.303 4.087 14.075 1.00 92.25 91 GLN A C 1
ATOM 710 O O . GLN A 1 91 ? -11.602 3.408 13.095 1.00 92.25 91 GLN A O 1
ATOM 715 N N . ALA A 1 92 ? -10.036 4.206 14.484 1.00 92.62 92 ALA A N 1
ATOM 716 C CA . ALA A 1 92 ? -8.931 3.574 13.762 1.00 92.62 92 ALA A CA 1
ATOM 717 C C . ALA A 1 92 ? -9.050 2.037 13.733 1.00 92.62 92 ALA A C 1
ATOM 719 O O . ALA A 1 92 ? -8.804 1.412 12.700 1.00 92.62 92 ALA A O 1
ATOM 720 N N . ALA A 1 93 ? -9.462 1.423 14.845 1.00 92.81 93 ALA A N 1
ATOM 721 C CA . ALA A 1 93 ? -9.668 -0.019 14.921 1.00 92.81 93 ALA A CA 1
ATOM 722 C C . ALA A 1 93 ? -10.836 -0.499 14.047 1.00 92.81 93 ALA A C 1
ATOM 724 O O . ALA A 1 93 ? -10.706 -1.524 13.384 1.00 92.81 93 ALA A O 1
ATOM 725 N N . ALA A 1 94 ? -11.949 0.233 13.990 1.00 92.44 94 ALA A N 1
ATOM 726 C CA . ALA A 1 94 ? -13.082 -0.120 13.139 1.00 92.44 94 ALA A CA 1
ATOM 727 C C . ALA A 1 94 ? -12.720 -0.083 11.651 1.00 92.44 94 ALA A C 1
ATOM 729 O O . ALA A 1 94 ? -13.113 -0.979 10.907 1.00 92.44 94 ALA A O 1
ATOM 730 N N . VAL A 1 95 ? -11.915 0.901 11.237 1.00 91.88 95 VAL A N 1
ATOM 731 C CA . VAL A 1 95 ? -11.377 0.980 9.872 1.00 91.88 95 VAL A CA 1
ATOM 732 C C . VAL A 1 95 ? -10.495 -0.224 9.567 1.00 91.88 95 VAL A C 1
ATOM 734 O O . VAL A 1 95 ? -10.654 -0.859 8.528 1.00 91.88 95 VAL A O 1
ATOM 737 N N . TYR A 1 96 ? -9.605 -0.591 10.490 1.00 91.31 96 TYR A N 1
ATOM 738 C CA . TYR A 1 96 ? -8.768 -1.780 10.341 1.00 91.31 96 TYR A CA 1
ATOM 739 C C . TYR A 1 96 ? -9.576 -3.082 10.249 1.00 91.31 96 TYR A C 1
ATOM 741 O O . TYR A 1 96 ? -9.254 -3.949 9.439 1.00 91.31 96 TYR A O 1
ATOM 749 N N . LEU A 1 97 ? -10.623 -3.214 11.065 1.00 89.19 97 LEU A N 1
ATOM 750 C CA . LEU A 1 97 ? -11.533 -4.360 11.063 1.00 89.19 97 LEU A CA 1
ATOM 751 C C . LEU A 1 97 ? -12.541 -4.321 9.903 1.00 89.19 97 LEU A C 1
ATOM 753 O O . LEU A 1 97 ? -13.382 -5.209 9.801 1.00 89.19 97 LEU A O 1
ATOM 757 N N . ASN A 1 98 ? -12.450 -3.316 9.029 1.00 89.31 98 ASN A N 1
ATOM 758 C CA . ASN A 1 98 ? -13.323 -3.114 7.884 1.00 89.31 98 ASN A CA 1
ATOM 759 C C . ASN A 1 98 ? -14.824 -3.012 8.235 1.00 89.31 98 ASN A C 1
ATOM 761 O O . ASN A 1 98 ? -15.681 -3.482 7.488 1.00 89.31 98 ASN A O 1
ATOM 765 N N . SER A 1 99 ? -15.156 -2.394 9.373 1.00 89.81 99 SER A N 1
ATOM 766 C CA . SER A 1 99 ? -16.544 -2.196 9.804 1.00 89.81 99 SER A CA 1
ATOM 767 C C . SER A 1 99 ? -17.152 -0.958 9.144 1.00 89.81 99 SER A C 1
ATOM 769 O O . SER A 1 99 ? -16.962 0.164 9.614 1.00 89.81 99 SER A O 1
ATOM 771 N N . LEU A 1 100 ? -17.897 -1.159 8.053 1.00 88.50 100 LEU A N 1
ATOM 772 C CA . LEU A 1 100 ? -18.594 -0.072 7.350 1.00 88.50 100 LEU A CA 1
ATOM 773 C C . LEU A 1 100 ? -19.661 0.590 8.236 1.00 88.50 100 LEU A C 1
ATOM 775 O O . LEU A 1 100 ? -19.771 1.811 8.248 1.00 88.50 100 LEU A O 1
ATOM 779 N N . TYR A 1 101 ? -20.371 -0.205 9.045 1.00 87.62 101 TYR A N 1
ATOM 780 C CA . TYR A 1 101 ? -21.408 0.281 9.960 1.00 87.62 101 TYR A CA 1
ATOM 781 C C . TYR A 1 101 ? -20.883 1.312 10.971 1.00 87.62 101 TYR A C 1
ATOM 783 O O . TYR A 1 101 ? -21.488 2.363 11.165 1.00 87.62 101 TYR A O 1
ATOM 791 N N . GLU A 1 102 ? -19.745 1.035 11.614 1.00 86.44 102 GLU A N 1
ATOM 792 C CA . GLU A 1 102 ? -19.175 1.974 12.591 1.00 86.44 102 GLU A CA 1
ATOM 793 C C . GLU A 1 102 ? -18.641 3.243 11.908 1.00 86.44 102 GLU A C 1
ATOM 795 O O . GLU A 1 102 ? -18.655 4.318 12.497 1.00 86.44 102 GLU A O 1
ATOM 800 N N . ILE A 1 103 ? -18.213 3.157 10.650 1.00 83.69 103 ILE A N 1
ATOM 801 C CA . ILE A 1 103 ? -17.690 4.312 9.911 1.00 83.69 103 ILE A CA 1
ATOM 802 C C . ILE A 1 103 ? -18.790 5.231 9.421 1.00 83.69 103 ILE A C 1
ATOM 804 O O . ILE A 1 103 ? -18.618 6.446 9.497 1.00 83.69 103 ILE A O 1
ATOM 808 N N . ASP A 1 104 ? -19.916 4.672 8.983 1.00 85.06 104 ASP A N 1
ATOM 809 C CA . ASP A 1 104 ? -21.090 5.455 8.602 1.00 85.06 104 ASP A CA 1
ATOM 810 C C . ASP A 1 104 ? -21.619 6.254 9.810 1.00 85.06 104 ASP A C 1
ATOM 812 O O . ASP A 1 104 ? -22.055 7.391 9.663 1.00 85.06 104 ASP A O 1
ATOM 816 N N . LYS A 1 105 ? -21.471 5.723 11.033 1.00 87.12 105 LYS A N 1
ATOM 817 C CA . LYS A 1 105 ? -21.784 6.439 12.282 1.00 87.12 105 LYS A CA 1
ATOM 818 C C . LYS A 1 105 ? -20.840 7.612 12.585 1.00 87.12 105 LYS A C 1
ATOM 820 O O . LYS A 1 105 ? -21.222 8.522 13.317 1.00 87.12 105 LYS A O 1
ATOM 825 N N . TRP A 1 106 ? -19.605 7.571 12.092 1.00 83.31 106 TRP A N 1
ATOM 826 C CA . TRP A 1 106 ? -18.561 8.559 12.394 1.00 83.31 106 TRP A CA 1
ATOM 827 C C . TRP A 1 106 ? -18.201 9.465 11.216 1.00 83.31 106 TRP A C 1
ATOM 829 O O . TRP A 1 106 ? -17.193 10.160 11.307 1.00 83.31 106 TRP A O 1
ATOM 839 N N . GLU A 1 107 ? -18.979 9.449 10.131 1.00 80.69 107 GLU A N 1
ATOM 840 C CA . GLU A 1 107 ? -18.768 10.315 8.963 1.00 80.69 107 GLU A CA 1
ATOM 841 C C . GLU A 1 107 ? -17.325 10.239 8.419 1.00 80.69 107 GLU A C 1
ATOM 843 O O . GLU A 1 107 ? -16.646 11.247 8.246 1.00 80.69 107 GLU A O 1
ATOM 848 N N . THR A 1 108 ? -16.823 9.024 8.146 1.00 79.94 108 THR A N 1
ATOM 849 C CA . THR A 1 108 ? -15.464 8.777 7.600 1.00 79.94 108 THR A CA 1
ATOM 850 C C . THR A 1 108 ? -14.317 9.356 8.446 1.00 79.94 108 THR A C 1
ATOM 852 O O . THR A 1 108 ? -13.722 10.382 8.113 1.00 79.94 108 THR A O 1
ATOM 855 N N . PRO A 1 109 ? -13.915 8.671 9.532 1.00 82.81 109 PRO A N 1
ATOM 856 C CA . PRO A 1 109 ? -12.975 9.236 10.491 1.00 82.81 109 PRO A CA 1
ATOM 857 C C . PRO A 1 109 ? -11.571 9.430 9.894 1.00 82.81 109 PRO A C 1
ATOM 859 O O . PRO A 1 109 ? -10.986 8.505 9.331 1.00 82.81 109 PRO A O 1
ATOM 862 N N . ARG A 1 110 ? -10.980 10.615 10.083 1.00 85.56 110 ARG A N 1
ATOM 863 C CA . ARG A 1 110 ? -9.586 10.940 9.712 1.00 85.56 110 ARG A CA 1
ATOM 864 C C . ARG A 1 110 ? -8.725 11.191 10.945 1.00 85.56 110 ARG A C 1
ATOM 866 O O . ARG A 1 110 ? -8.215 12.283 11.171 1.00 85.56 110 ARG A O 1
ATOM 873 N N . VAL A 1 111 ? -8.577 10.153 11.755 1.00 88.75 111 VAL A N 1
ATOM 874 C CA . VAL A 1 111 ? -7.871 10.210 13.037 1.00 88.75 111 VAL A CA 1
ATOM 875 C C . VAL A 1 111 ? -6.505 9.532 13.012 1.00 88.75 111 VAL A C 1
ATOM 877 O O . VAL A 1 111 ? -6.283 8.572 12.264 1.00 88.75 111 VAL A O 1
ATOM 880 N N . GLU A 1 112 ? -5.617 10.012 13.883 1.00 89.00 112 GLU A N 1
ATOM 881 C CA . GLU A 1 112 ? -4.289 9.456 14.146 1.00 89.00 112 GLU A CA 1
ATOM 882 C C . GLU A 1 112 ? -4.259 8.782 15.516 1.00 89.00 112 GLU A C 1
ATOM 884 O O . GLU A 1 112 ? -4.165 9.423 16.563 1.00 89.00 112 GLU A O 1
ATOM 889 N N . SER A 1 113 ? -4.333 7.455 15.514 1.00 89.56 113 SER A N 1
ATOM 890 C CA . SER A 1 113 ? -4.310 6.667 16.736 1.00 89.56 113 SER A CA 1
ATOM 891 C C . SER A 1 113 ? -2.879 6.427 17.209 1.00 89.56 113 SER A C 1
ATOM 893 O O . SER A 1 113 ? -2.069 5.846 16.487 1.00 89.56 113 SER A O 1
ATOM 895 N N . ALA A 1 114 ? -2.569 6.761 18.464 1.00 85.19 114 ALA A N 1
ATOM 896 C CA . ALA A 1 114 ? -1.254 6.462 19.041 1.00 85.19 114 ALA A CA 1
ATOM 897 C C . ALA A 1 114 ? -0.936 4.949 19.089 1.00 85.19 114 ALA A C 1
ATOM 899 O O . ALA A 1 114 ? 0.236 4.567 19.071 1.00 85.19 114 ALA A O 1
ATOM 900 N N . ILE A 1 115 ? -1.974 4.100 19.115 1.00 87.44 115 ILE A N 1
ATOM 901 C CA . ILE A 1 115 ? -1.865 2.633 19.147 1.00 87.44 115 ILE A CA 1
ATOM 902 C C . ILE A 1 115 ? -1.900 2.060 17.724 1.00 87.44 115 ILE A C 1
ATOM 904 O O . ILE A 1 115 ? -1.014 1.299 17.332 1.00 87.44 115 ILE A O 1
ATOM 908 N N . PHE A 1 116 ? -2.919 2.423 16.941 1.00 89.44 116 PHE A N 1
ATOM 909 C CA . PHE A 1 116 ? -3.233 1.758 15.670 1.00 89.44 116 PHE A CA 1
ATOM 910 C C . PHE A 1 116 ? -2.718 2.500 14.429 1.00 89.44 116 PHE A C 1
ATOM 912 O O . PHE A 1 116 ? -2.644 1.910 13.355 1.00 89.44 116 PHE A O 1
ATOM 919 N N . GLY A 1 117 ? -2.289 3.755 14.577 1.00 87.81 117 GLY A N 1
ATOM 920 C CA . GLY A 1 117 ? -1.841 4.614 13.485 1.00 87.81 117 GLY A CA 1
ATOM 921 C C . GLY A 1 117 ? -2.980 5.344 12.770 1.00 87.81 117 GLY A C 1
ATOM 922 O O . GLY A 1 117 ? -4.075 5.519 13.311 1.00 87.81 117 GLY A O 1
ATOM 923 N N . SER A 1 118 ? -2.687 5.785 11.549 1.00 88.12 118 SER A N 1
ATOM 924 C CA . SER A 1 118 ? -3.576 6.603 10.728 1.00 88.12 118 SER A CA 1
ATOM 925 C C . SER A 1 118 ? -4.752 5.797 10.191 1.00 88.12 118 SER A C 1
ATOM 927 O O . SER A 1 118 ? -4.558 4.893 9.381 1.00 88.12 118 SER A O 1
ATOM 929 N N . SER A 1 119 ? -5.976 6.156 10.577 1.00 89.88 119 SER A N 1
ATOM 930 C CA . SER A 1 119 ? -7.209 5.579 10.005 1.00 89.88 119 SER A CA 1
ATOM 931 C C . SER A 1 119 ? -7.224 5.638 8.472 1.00 89.88 119 SER A C 1
ATOM 933 O O . SER A 1 119 ? -7.556 4.651 7.820 1.00 89.88 119 SER A O 1
ATOM 935 N N . PHE A 1 120 ? -6.740 6.737 7.887 1.00 86.62 120 PHE A N 1
ATOM 936 C CA . PHE A 1 120 ? -6.598 6.874 6.440 1.00 86.62 120 PHE A CA 1
ATOM 937 C C . PHE A 1 120 ? -5.664 5.807 5.854 1.00 86.62 120 PHE A C 1
ATOM 939 O O . PHE A 1 120 ? -6.048 5.086 4.942 1.00 86.62 120 PHE A O 1
ATOM 946 N N . GLU A 1 121 ? -4.451 5.639 6.385 1.00 85.38 121 GLU A N 1
ATOM 947 C CA . GLU A 1 121 ? -3.532 4.614 5.867 1.00 85.38 121 GLU A CA 1
ATOM 948 C C . GLU A 1 121 ? -4.067 3.188 6.091 1.00 85.38 121 GLU A C 1
ATOM 950 O O . GLU A 1 121 ? -3.845 2.310 5.254 1.00 85.38 121 GLU A O 1
ATOM 955 N N . LEU A 1 122 ? -4.802 2.957 7.186 1.00 89.44 122 LEU A N 1
ATOM 956 C CA . LEU A 1 122 ? -5.442 1.673 7.478 1.00 89.44 122 LEU A CA 1
ATOM 957 C C . LEU A 1 122 ? -6.517 1.320 6.450 1.00 89.44 122 LEU A C 1
ATOM 959 O O . LEU A 1 122 ? -6.534 0.176 5.997 1.00 89.44 122 LEU A O 1
ATOM 963 N N . ALA A 1 123 ? -7.343 2.280 6.027 1.00 89.12 123 ALA A N 1
ATOM 964 C CA . ALA A 1 123 ? -8.383 2.057 5.024 1.00 89.12 123 ALA A CA 1
ATOM 965 C C . ALA A 1 123 ? -7.796 1.537 3.703 1.00 89.12 123 ALA A C 1
ATOM 967 O O . ALA A 1 123 ? -8.227 0.512 3.189 1.00 89.12 123 ALA A O 1
ATOM 968 N N . PHE A 1 124 ? -6.737 2.167 3.190 1.00 86.12 124 PHE A N 1
ATOM 969 C CA . PHE A 1 124 ? -6.111 1.743 1.927 1.00 86.12 124 PHE A CA 1
ATOM 970 C C . PHE A 1 124 ? -5.261 0.474 2.067 1.00 86.12 124 PHE A C 1
ATOM 972 O O . PHE A 1 124 ? -4.985 -0.209 1.076 1.00 86.12 124 PHE A O 1
ATOM 979 N N . ARG A 1 125 ? -4.810 0.152 3.284 1.00 85.94 125 ARG A N 1
ATOM 980 C CA . ARG A 1 125 ? -3.992 -1.036 3.541 1.00 85.94 125 ARG A CA 1
ATOM 981 C C . ARG A 1 125 ? -4.825 -2.277 3.847 1.00 85.94 125 ARG A C 1
ATOM 983 O O . ARG A 1 125 ? -4.375 -3.374 3.526 1.00 85.94 125 ARG A O 1
ATOM 990 N N . PHE A 1 126 ? -5.982 -2.138 4.484 1.00 86.94 126 PHE A N 1
ATOM 991 C CA . PHE A 1 126 ? -6.769 -3.267 4.994 1.00 86.94 126 PHE A CA 1
ATOM 992 C C . PHE A 1 126 ? -8.260 -3.211 4.644 1.00 86.94 126 PHE A C 1
ATOM 994 O O . PHE A 1 126 ? -8.924 -4.236 4.773 1.00 86.94 126 PHE A O 1
ATOM 1001 N N . GLY A 1 127 ? -8.772 -2.065 4.198 1.00 88.00 127 GLY A N 1
ATOM 1002 C CA . GLY A 1 127 ? -10.183 -1.883 3.874 1.00 88.00 127 GLY A CA 1
ATOM 1003 C C . GLY A 1 127 ? -10.620 -2.563 2.574 1.00 88.00 127 GLY A C 1
ATOM 1004 O O . GLY A 1 127 ? -9.806 -2.859 1.694 1.00 88.00 127 GLY A O 1
ATOM 1005 N N . SER A 1 128 ? -11.927 -2.799 2.459 1.00 90.75 128 SER A N 1
ATOM 1006 C CA . SER A 1 128 ? -12.595 -3.235 1.230 1.00 90.75 128 SER A CA 1
ATOM 1007 C C . SER A 1 128 ? -12.712 -2.096 0.213 1.00 90.75 128 SER A C 1
ATOM 1009 O O . SER A 1 128 ? -12.408 -0.940 0.501 1.00 90.75 128 SER A O 1
ATOM 1011 N N . MET A 1 129 ? -13.191 -2.412 -0.991 1.00 88.81 129 MET A N 1
ATOM 1012 C CA . MET A 1 129 ? -13.464 -1.396 -2.008 1.00 88.81 129 MET A CA 1
ATOM 1013 C C . MET A 1 129 ? -14.441 -0.326 -1.498 1.00 88.81 129 MET A C 1
ATOM 1015 O O . MET A 1 129 ? -14.134 0.856 -1.575 1.00 88.81 129 MET A O 1
ATOM 1019 N N . ASP A 1 130 ? -15.545 -0.740 -0.865 1.00 90.38 130 ASP A N 1
ATOM 1020 C CA . ASP A 1 130 ? -16.567 0.180 -0.339 1.00 90.38 130 ASP A CA 1
ATOM 1021 C C . ASP A 1 130 ? -16.043 1.076 0.789 1.00 90.38 130 ASP A C 1
ATOM 1023 O O . ASP A 1 130 ? -16.506 2.202 0.978 1.00 90.38 130 ASP A O 1
ATOM 1027 N N . MET A 1 131 ? -15.088 0.566 1.572 1.00 88.88 131 MET A N 1
ATOM 1028 C CA . MET A 1 131 ? -14.381 1.345 2.585 1.00 88.88 131 MET A CA 1
ATOM 1029 C C . MET A 1 131 ? -13.569 2.454 1.926 1.00 88.88 131 MET A C 1
ATOM 1031 O O . MET A 1 131 ? -13.609 3.614 2.329 1.00 88.88 131 MET A O 1
ATOM 1035 N N . ILE A 1 132 ? -12.820 2.077 0.897 1.00 87.75 132 ILE A N 1
ATOM 1036 C CA . ILE A 1 132 ? -11.944 2.978 0.165 1.00 87.75 132 ILE A CA 1
ATOM 1037 C C . ILE A 1 132 ? -12.771 4.025 -0.573 1.00 87.75 132 ILE A C 1
ATOM 1039 O O . ILE A 1 132 ? -12.411 5.193 -0.516 1.00 87.75 132 ILE A O 1
ATOM 1043 N N . ASP A 1 133 ? -13.907 3.650 -1.157 1.00 86.56 133 ASP A N 1
ATOM 1044 C CA . ASP A 1 133 ? -14.824 4.587 -1.804 1.00 86.56 133 ASP A CA 1
ATOM 1045 C C . ASP A 1 133 ? -15.373 5.639 -0.848 1.00 86.56 133 ASP A C 1
ATOM 1047 O O . ASP A 1 133 ? -15.466 6.802 -1.221 1.00 86.56 133 ASP A O 1
ATOM 1051 N N . ARG A 1 134 ? -15.658 5.295 0.410 1.00 87.31 134 ARG A N 1
ATOM 1052 C CA . ARG A 1 134 ? -16.038 6.295 1.422 1.00 87.31 134 ARG A CA 1
ATOM 1053 C C . ARG A 1 134 ? -14.910 7.301 1.663 1.00 87.31 134 ARG A C 1
ATOM 1055 O O . ARG A 1 134 ? -15.125 8.508 1.592 1.00 87.31 134 ARG A O 1
ATOM 1062 N N . TYR A 1 135 ? -13.685 6.801 1.840 1.00 84.25 135 TYR A N 1
ATOM 1063 C CA . TYR A 1 135 ? -12.472 7.622 1.956 1.00 84.25 135 TYR A CA 1
ATOM 1064 C C . TYR A 1 135 ? -12.042 8.313 0.656 1.00 84.25 135 TYR A C 1
ATOM 1066 O O . TYR A 1 135 ? -11.088 9.095 0.694 1.00 84.25 135 TYR A O 1
ATOM 1074 N N . LEU A 1 136 ? -12.695 8.012 -0.467 1.00 81.50 136 LEU A N 1
ATOM 1075 C CA . LEU A 1 136 ? -12.554 8.696 -1.744 1.00 81.50 136 LEU A CA 1
ATOM 1076 C C . LEU A 1 136 ? -13.765 9.585 -2.085 1.00 81.50 136 LEU A C 1
ATOM 1078 O O . LEU A 1 136 ? -13.567 10.408 -2.961 1.00 81.50 136 LEU A O 1
ATOM 1082 N N . ASN A 1 137 ? -14.934 9.506 -1.402 1.00 78.75 137 ASN A N 1
ATOM 1083 C CA . ASN A 1 137 ? -16.158 10.340 -1.605 1.00 78.75 137 ASN A CA 1
ATOM 1084 C C . ASN A 1 137 ? -16.576 11.433 -0.533 1.00 78.75 137 ASN A C 1
ATOM 1086 O O . ASN A 1 137 ? -17.261 12.378 -0.907 1.00 78.75 137 ASN A O 1
ATOM 1090 N N . ASP A 1 138 ? -16.049 11.452 0.701 1.00 70.00 138 ASP A N 1
ATOM 1091 C CA . ASP A 1 138 ? -15.806 12.625 1.611 1.00 70.00 138 ASP A CA 1
ATOM 1092 C C . ASP A 1 138 ? -15.229 13.972 1.031 1.00 70.00 138 ASP A C 1
ATOM 1094 O O . ASP A 1 138 ? -14.043 14.147 0.805 1.00 70.00 138 ASP A O 1
ATOM 1098 N N . THR A 1 139 ? -16.063 15.009 0.946 1.00 54.44 139 THR A N 1
ATOM 1099 C CA . THR A 1 139 ? -15.848 16.446 0.591 1.00 54.44 139 THR A CA 1
ATOM 1100 C C . THR A 1 139 ? -14.451 17.117 0.515 1.00 54.44 139 THR A C 1
ATOM 1102 O O . THR A 1 139 ? -14.314 18.114 -0.189 1.00 54.44 139 THR A O 1
ATOM 1105 N N . TYR A 1 140 ? -13.398 16.626 1.166 1.00 55.38 140 TYR A N 1
ATOM 1106 C CA . TYR A 1 140 ? -12.049 17.202 1.191 1.00 55.38 140 TYR A CA 1
ATOM 1107 C C . TYR A 1 140 ? -11.272 17.147 -0.146 1.00 55.38 140 TYR A C 1
ATOM 1109 O O . TYR A 1 140 ? -10.136 17.627 -0.220 1.00 55.38 140 TYR A O 1
ATOM 1117 N N . TRP A 1 141 ? -11.816 16.555 -1.217 1.00 58.38 141 TRP A N 1
ATOM 1118 C CA . TRP A 1 141 ? -11.106 16.448 -2.502 1.00 58.38 141 TRP A CA 1
ATOM 1119 C C . TRP A 1 141 ? -11.801 17.216 -3.611 1.00 58.38 141 TRP A C 1
ATOM 1121 O O . TRP A 1 141 ? -12.605 16.682 -4.373 1.00 58.38 141 TRP A O 1
ATOM 1131 N N . GLU A 1 142 ? -11.365 18.450 -3.801 1.00 55.56 142 GLU A N 1
ATOM 1132 C CA . GLU A 1 142 ? -11.561 19.156 -5.067 1.00 55.56 142 GLU A CA 1
ATOM 1133 C C . GLU A 1 142 ? -10.628 18.594 -6.164 1.00 55.56 142 GLU A C 1
ATOM 1135 O O . GLU A 1 142 ? -10.952 18.634 -7.343 1.00 55.56 142 GLU A O 1
ATOM 1140 N N . ASN A 1 143 ? -9.499 17.974 -5.785 1.00 58.12 143 ASN A N 1
ATOM 1141 C CA . ASN A 1 143 ? -8.516 17.354 -6.685 1.00 58.12 143 ASN A CA 1
ATOM 1142 C C . ASN A 1 143 ? -8.110 15.956 -6.184 1.00 58.12 143 ASN A C 1
ATOM 1144 O O . ASN A 1 143 ? -8.109 15.726 -4.975 1.00 58.12 143 ASN A O 1
ATOM 1148 N N . ARG A 1 144 ? -7.737 15.017 -7.076 1.00 68.56 144 ARG A N 1
ATOM 1149 C CA . ARG A 1 144 ? -7.192 13.693 -6.682 1.00 68.56 144 ARG A CA 1
ATOM 1150 C C . ARG A 1 144 ? -6.118 13.873 -5.593 1.00 68.56 144 ARG A C 1
ATOM 1152 O O . ARG A 1 144 ? -5.129 14.573 -5.796 1.00 68.56 144 ARG A O 1
ATOM 1159 N N . SER A 1 145 ? -6.378 13.309 -4.411 1.00 60.25 145 SER A N 1
ATOM 1160 C CA . SER A 1 145 ? -5.742 13.690 -3.140 1.00 60.25 145 SER A CA 1
ATOM 1161 C C . SER A 1 145 ? -4.199 13.687 -3.165 1.00 60.25 145 SER A C 1
ATOM 1163 O O . SER A 1 145 ? -3.601 12.715 -3.621 1.00 60.25 145 SER A O 1
ATOM 1165 N N . PRO A 1 146 ? -3.515 14.668 -2.540 1.00 57.16 146 PRO A N 1
ATOM 1166 C CA . PRO A 1 146 ? -2.074 14.594 -2.260 1.00 57.16 146 PRO A CA 1
ATOM 1167 C C . PRO A 1 146 ? -1.664 13.364 -1.424 1.00 57.16 146 PRO A C 1
ATOM 1169 O O . PRO A 1 146 ? -0.529 12.884 -1.522 1.00 57.16 146 PRO A O 1
ATOM 1172 N N . GLY A 1 147 ? -2.590 12.823 -0.620 1.00 59.62 147 GLY A N 1
ATOM 1173 C CA . GLY A 1 147 ? -2.380 11.660 0.247 1.00 59.62 147 GLY A CA 1
ATOM 1174 C C . GLY A 1 147 ? -2.221 10.335 -0.502 1.00 59.62 147 GLY A C 1
ATOM 1175 O O . GLY A 1 147 ? -1.640 9.401 0.055 1.00 59.62 147 GLY A O 1
ATOM 1176 N N . LEU A 1 148 ? -2.642 10.265 -1.774 1.00 67.56 148 LEU A N 1
ATOM 1177 C CA . LEU A 1 148 ? -2.488 9.081 -2.631 1.00 67.56 148 LEU A CA 1
ATOM 1178 C C . LEU A 1 148 ? -1.016 8.644 -2.711 1.00 67.56 148 LEU A C 1
ATOM 1180 O O . LEU A 1 148 ? -0.719 7.456 -2.658 1.00 67.56 148 LEU A O 1
ATOM 1184 N N . SER A 1 149 ? -0.084 9.606 -2.732 1.00 63.03 149 SER A N 1
ATOM 1185 C CA . SER A 1 149 ? 1.368 9.360 -2.731 1.00 63.03 149 SER A CA 1
ATOM 1186 C C . SER A 1 149 ? 1.844 8.519 -1.538 1.00 63.03 149 SER A C 1
ATOM 1188 O O . SER A 1 149 ? 2.688 7.633 -1.695 1.00 63.03 149 SER A O 1
ATOM 1190 N N . ARG A 1 150 ? 1.289 8.772 -0.345 1.00 64.06 150 ARG A N 1
ATOM 1191 C CA . ARG A 1 150 ? 1.662 8.090 0.903 1.00 64.06 150 ARG A CA 1
ATOM 1192 C C . ARG A 1 150 ? 1.128 6.664 0.942 1.00 64.06 150 ARG A C 1
ATOM 1194 O O . ARG A 1 150 ? 1.843 5.758 1.369 1.00 64.06 150 ARG A O 1
ATOM 1201 N N . VAL A 1 151 ? -0.097 6.457 0.458 1.00 71.00 151 VAL A N 1
ATOM 1202 C CA . VAL A 1 151 ? -0.759 5.144 0.492 1.00 71.00 151 VAL A CA 1
ATOM 1203 C C . VAL A 1 151 ? -0.448 4.273 -0.723 1.00 71.00 151 VAL A C 1
ATOM 1205 O O . VAL A 1 151 ? -0.488 3.054 -0.595 1.00 71.00 151 VAL A O 1
ATOM 1208 N N . ALA A 1 152 ? -0.045 4.839 -1.868 1.00 68.31 152 ALA A N 1
ATOM 1209 C CA . ALA A 1 152 ? 0.177 4.103 -3.119 1.00 68.31 152 ALA A CA 1
ATOM 1210 C C . ALA A 1 152 ? 1.138 2.909 -2.981 1.00 68.31 152 ALA A C 1
ATOM 1212 O O . ALA A 1 152 ? 0.921 1.854 -3.574 1.00 68.31 152 ALA A O 1
ATOM 1213 N N . ARG A 1 153 ? 2.177 3.040 -2.146 1.00 66.81 153 ARG A N 1
ATOM 1214 C CA . ARG A 1 153 ? 3.132 1.951 -1.859 1.00 66.81 153 ARG A CA 1
ATOM 1215 C C . ARG A 1 153 ? 2.561 0.836 -0.972 1.00 66.81 153 ARG A C 1
ATOM 1217 O O . ARG A 1 153 ? 3.158 -0.233 -0.882 1.00 66.81 153 ARG A O 1
ATOM 1224 N N . HIS A 1 154 ? 1.466 1.110 -0.271 1.00 70.19 154 HIS A N 1
ATOM 1225 C CA . HIS A 1 154 ? 0.888 0.276 0.782 1.00 70.19 154 HIS A CA 1
ATOM 1226 C C . HIS A 1 154 ? -0.469 -0.326 0.421 1.00 70.19 154 HIS A C 1
ATOM 1228 O O . HIS A 1 154 ? -0.913 -1.228 1.133 1.00 70.19 154 HIS A O 1
ATOM 1234 N N . ILE A 1 155 ? -1.089 0.118 -0.679 1.00 78.81 155 ILE A N 1
ATOM 1235 C CA . ILE A 1 155 ? -2.318 -0.482 -1.199 1.00 78.81 155 ILE A CA 1
ATOM 1236 C C . ILE A 1 155 ? -2.094 -1.980 -1.401 1.00 78.81 155 ILE A C 1
ATOM 1238 O O . ILE A 1 155 ? -1.104 -2.395 -2.019 1.00 78.81 155 ILE A O 1
ATOM 1242 N N . ARG A 1 156 ? -3.007 -2.801 -0.880 1.00 75.56 156 ARG A N 1
ATOM 1243 C CA . ARG A 1 156 ? -2.992 -4.257 -1.066 1.00 75.56 156 ARG A CA 1
ATOM 1244 C C . ARG A 1 156 ? -3.847 -4.643 -2.268 1.00 75.56 156 ARG A C 1
ATOM 1246 O O . ARG A 1 156 ? -4.930 -4.113 -2.459 1.00 75.56 156 ARG A O 1
ATOM 1253 N N . GLY A 1 157 ? -3.352 -5.590 -3.062 1.00 84.06 157 GLY A N 1
ATOM 1254 C CA . GLY A 1 157 ? -4.048 -6.075 -4.255 1.00 84.06 157 GLY A CA 1
ATOM 1255 C C . GLY A 1 157 ? -3.955 -5.119 -5.449 1.00 84.06 157 GLY A C 1
ATOM 1256 O O . GLY A 1 157 ? -3.733 -3.917 -5.299 1.00 84.06 157 GLY A O 1
ATOM 1257 N N . LEU A 1 158 ? -4.057 -5.674 -6.655 1.00 86.38 158 LEU A N 1
ATOM 1258 C CA . LEU A 1 158 ? -4.009 -4.907 -7.901 1.00 86.38 158 LEU A CA 1
ATOM 1259 C C . LEU A 1 158 ? -5.334 -4.180 -8.171 1.00 86.38 158 LEU A C 1
ATOM 1261 O O . LEU A 1 158 ? -5.311 -3.036 -8.601 1.00 86.38 158 LEU A O 1
ATOM 1265 N N . ALA A 1 159 ? -6.477 -4.805 -7.871 1.00 88.12 159 ALA A N 1
ATOM 1266 C CA . ALA A 1 159 ? -7.800 -4.233 -8.140 1.00 88.12 159 ALA A CA 1
ATOM 1267 C C . ALA A 1 159 ? -8.031 -2.914 -7.388 1.00 88.12 159 ALA A C 1
ATOM 1269 O O . ALA A 1 159 ? -8.347 -1.901 -8.005 1.00 88.12 159 ALA A O 1
ATOM 1270 N N . ILE A 1 160 ? -7.771 -2.907 -6.076 1.00 85.44 160 ILE A N 1
ATOM 1271 C CA . ILE A 1 160 ? -7.845 -1.695 -5.253 1.00 85.44 160 ILE A CA 1
ATOM 1272 C C . ILE A 1 160 ? -6.870 -0.641 -5.781 1.00 85.44 160 ILE A C 1
ATOM 1274 O O . ILE A 1 160 ? -7.225 0.523 -5.922 1.00 85.44 160 ILE A O 1
ATOM 1278 N N . PHE A 1 161 ? -5.644 -1.045 -6.117 1.00 86.44 161 PHE A N 1
ATOM 1279 C CA . PHE A 1 161 ? -4.655 -0.129 -6.673 1.00 86.44 161 PHE A CA 1
ATOM 1280 C C . PHE A 1 161 ? -5.172 0.545 -7.950 1.00 86.44 161 PHE A C 1
ATOM 1282 O O . PHE A 1 161 ? -5.181 1.768 -8.041 1.00 86.44 161 PHE A O 1
ATOM 1289 N N . GLN A 1 162 ? -5.674 -0.229 -8.910 1.00 87.88 162 GLN A N 1
ATOM 1290 C CA . GLN A 1 162 ? -6.226 0.320 -10.145 1.00 87.88 162 GLN A CA 1
ATOM 1291 C C . GLN A 1 162 ? -7.434 1.225 -9.893 1.00 87.88 162 GLN A C 1
ATOM 1293 O O . GLN A 1 162 ? -7.550 2.267 -10.531 1.00 87.88 162 GLN A O 1
ATOM 1298 N N . HIS A 1 163 ? -8.311 0.848 -8.965 1.00 86.50 163 HIS A N 1
ATOM 1299 C CA . HIS A 1 163 ? -9.489 1.629 -8.594 1.00 86.50 163 HIS A CA 1
ATOM 1300 C C . HIS A 1 163 ? -9.132 3.015 -8.070 1.00 86.50 163 HIS A C 1
ATOM 1302 O O . HIS A 1 163 ? -9.586 4.023 -8.603 1.00 86.50 163 HIS A O 1
ATOM 1308 N N . VAL A 1 164 ? -8.221 3.068 -7.098 1.00 84.94 164 VAL A N 1
ATOM 1309 C CA . VAL A 1 164 ? -7.762 4.313 -6.470 1.00 84.94 164 VAL A CA 1
ATOM 1310 C C . VAL A 1 164 ? -7.153 5.265 -7.504 1.00 84.94 164 VAL A C 1
ATOM 1312 O O . VAL A 1 164 ? -7.387 6.468 -7.460 1.00 84.94 164 VAL A O 1
ATOM 1315 N N . PHE A 1 165 ? -6.400 4.738 -8.469 1.00 82.56 165 PHE A N 1
ATOM 1316 C CA . PHE A 1 165 ? -5.774 5.541 -9.524 1.00 82.56 165 PHE A CA 1
ATOM 1317 C C . PHE A 1 165 ? -6.707 5.878 -10.703 1.00 82.56 165 PHE A C 1
ATOM 1319 O O . PHE A 1 165 ? -6.407 6.790 -11.480 1.00 82.56 165 PHE A O 1
ATOM 1326 N N . ARG A 1 166 ? -7.835 5.168 -10.840 1.00 84.81 166 ARG A N 1
ATOM 1327 C CA . ARG A 1 166 ? -8.932 5.491 -11.770 1.00 84.81 166 ARG A CA 1
ATOM 1328 C C . ARG A 1 166 ? -9.965 6.438 -11.158 1.00 84.81 166 ARG A C 1
ATOM 1330 O O . ARG A 1 166 ? -10.798 6.961 -11.896 1.00 84.81 166 ARG A O 1
ATOM 1337 N N . TYR A 1 167 ? -9.908 6.686 -9.850 1.00 83.69 167 TYR A N 1
ATOM 1338 C CA . TYR A 1 167 ? -10.847 7.562 -9.159 1.00 83.69 167 TYR A CA 1
ATOM 1339 C C . TYR A 1 167 ? -10.916 8.948 -9.820 1.00 83.69 167 TYR A C 1
ATOM 1341 O O . TYR A 1 167 ? -9.896 9.630 -9.960 1.00 83.69 167 TYR A O 1
ATOM 1349 N N . ARG A 1 168 ? -12.122 9.336 -10.259 1.00 78.94 168 ARG A N 1
ATOM 1350 C CA . ARG A 1 168 ? -12.422 10.571 -11.011 1.00 78.94 168 ARG A CA 1
ATOM 1351 C C . ARG A 1 168 ? -11.510 10.837 -12.211 1.00 78.94 168 ARG A C 1
ATOM 1353 O O . ARG A 1 168 ? -11.257 11.984 -12.557 1.00 78.94 168 ARG A O 1
ATOM 1360 N N . ILE A 1 169 ? -11.020 9.790 -12.880 1.00 79.50 169 ILE A N 1
ATOM 1361 C CA . ILE A 1 169 ? -10.200 9.963 -14.089 1.00 79.50 169 ILE A CA 1
ATOM 1362 C C . ILE A 1 169 ? -10.971 10.637 -15.237 1.00 79.50 169 ILE A C 1
ATOM 1364 O O . ILE A 1 169 ? -10.358 11.324 -16.051 1.00 79.50 169 ILE A O 1
ATOM 1368 N N . ALA A 1 170 ? -12.297 10.459 -15.283 1.00 79.12 170 ALA A N 1
ATOM 1369 C CA . ALA A 1 170 ? -13.174 11.083 -16.271 1.00 79.12 170 ALA A CA 1
ATOM 1370 C C . ALA A 1 170 ? -13.337 12.593 -16.030 1.00 79.12 170 ALA A C 1
ATOM 1372 O O . ALA A 1 170 ? -13.240 13.370 -16.974 1.00 79.12 170 ALA A O 1
ATOM 1373 N N . ASP A 1 171 ? -13.512 13.004 -14.771 1.00 78.69 171 ASP A N 1
ATOM 1374 C CA . ASP A 1 171 ? -13.706 14.414 -14.401 1.00 78.69 171 ASP A CA 1
ATOM 1375 C C . ASP A 1 171 ? -12.377 15.183 -14.361 1.00 78.69 171 ASP A C 1
ATOM 1377 O O . ASP A 1 171 ? -12.288 16.355 -14.719 1.00 78.69 171 ASP A O 1
ATOM 1381 N N . LEU A 1 172 ? -11.315 14.504 -13.922 1.00 75.81 172 LEU A N 1
ATOM 1382 C CA . LEU A 1 172 ? -9.966 15.029 -13.753 1.00 75.81 172 LEU A CA 1
ATOM 1383 C C . LEU A 1 172 ? -8.988 14.042 -14.399 1.00 75.81 172 LEU A C 1
ATOM 1385 O O . LEU A 1 172 ? -8.494 13.120 -13.756 1.00 75.81 172 LEU A O 1
ATOM 1389 N N . SER A 1 173 ? -8.685 14.213 -15.686 1.00 76.00 173 SER A N 1
ATOM 1390 C CA . SER A 1 173 ? -7.670 13.398 -16.374 1.00 76.00 173 SER A CA 1
ATOM 1391 C C . SER A 1 173 ? -6.264 13.641 -15.816 1.00 76.00 173 SER A C 1
ATOM 1393 O O . SER A 1 173 ? -5.981 14.699 -15.260 1.00 76.00 173 SER A O 1
ATOM 1395 N N . TRP A 1 174 ? -5.383 12.636 -15.876 1.00 74.75 174 TRP A N 1
ATOM 1396 C CA . TRP A 1 174 ? -3.982 12.792 -15.446 1.00 74.75 174 TRP A CA 1
ATOM 1397 C C . TRP A 1 174 ? -3.254 13.811 -16.334 1.00 74.75 174 TRP A C 1
ATOM 1399 O O . TRP A 1 174 ? -3.337 13.728 -17.557 1.00 74.75 174 TRP A O 1
ATOM 1409 N N . CYS A 1 175 ? -2.544 14.757 -15.718 1.00 67.19 175 CYS A N 1
ATOM 1410 C CA . CYS A 1 175 ? -1.775 15.810 -16.367 1.00 67.19 175 CYS A CA 1
ATOM 1411 C C . CYS A 1 175 ? -0.271 15.540 -16.229 1.00 67.19 175 CYS A C 1
ATOM 1413 O O . CYS A 1 175 ? 0.343 15.713 -15.173 1.00 67.19 175 CYS A O 1
ATOM 1415 N N . PHE A 1 176 ? 0.354 15.157 -17.341 1.00 67.06 176 PHE A N 1
ATOM 1416 C CA . PHE A 1 176 ? 1.796 14.888 -17.403 1.00 67.06 176 PHE A CA 1
ATOM 1417 C C . PHE A 1 176 ? 2.603 15.994 -18.092 1.00 67.06 176 PHE A C 1
ATOM 1419 O O . PHE A 1 176 ? 3.807 15.849 -18.308 1.00 67.06 176 PHE A O 1
ATOM 1426 N N . ILE A 1 177 ? 1.956 17.119 -18.391 1.00 63.09 177 ILE A N 1
ATOM 1427 C CA . ILE A 1 177 ? 2.557 18.306 -19.000 1.00 63.09 177 ILE A CA 1
ATOM 1428 C C . ILE A 1 177 ? 2.939 19.275 -17.884 1.00 63.09 177 ILE A C 1
ATOM 1430 O O . ILE A 1 177 ? 2.157 19.455 -16.963 1.00 63.09 177 ILE A O 1
ATOM 1434 N N . ARG A 1 178 ? 4.120 19.910 -17.954 1.00 59.78 178 ARG A N 1
ATOM 1435 C CA . ARG A 1 178 ? 4.624 20.825 -16.909 1.00 59.78 178 ARG A CA 1
ATOM 1436 C C . ARG A 1 178 ? 3.620 21.945 -16.574 1.00 59.78 178 ARG A C 1
ATOM 1438 O O . ARG A 1 178 ? 3.625 22.988 -17.216 1.00 59.78 178 ARG A O 1
ATOM 1445 N N . ASP A 1 179 ? 2.844 21.743 -15.515 1.00 61.12 179 ASP A N 1
ATOM 1446 C CA . ASP A 1 179 ? 2.002 22.729 -14.835 1.00 61.12 179 ASP A CA 1
ATOM 1447 C C . ASP A 1 179 ? 2.141 22.574 -13.298 1.00 61.12 179 ASP A C 1
ATOM 1449 O O . ASP A 1 179 ? 2.984 21.818 -12.799 1.00 61.12 179 ASP A O 1
ATOM 1453 N N . GLY A 1 180 ? 1.330 23.293 -12.515 1.00 61.00 180 GLY A N 1
ATOM 1454 C CA . GLY A 1 180 ? 1.310 23.131 -11.055 1.00 61.00 180 GLY A CA 1
ATOM 1455 C C . GLY A 1 180 ? 0.944 21.706 -10.599 1.00 61.00 180 GLY A C 1
ATOM 1456 O O . GLY A 1 180 ? 1.547 21.189 -9.656 1.00 61.00 180 GLY A O 1
ATOM 1457 N N . ARG A 1 181 ? 0.017 21.036 -11.298 1.00 64.50 181 ARG A N 1
ATOM 1458 C CA . ARG A 1 181 ? -0.478 19.677 -10.997 1.00 64.50 181 ARG A CA 1
ATOM 1459 C C . ARG A 1 181 ? 0.505 18.578 -11.406 1.00 64.50 181 ARG A C 1
ATOM 1461 O O . ARG A 1 181 ? 0.593 17.554 -10.738 1.00 64.50 181 ARG A O 1
ATOM 1468 N N . TYR A 1 182 ? 1.324 18.812 -12.422 1.00 63.81 182 TYR A N 1
ATOM 1469 C CA . TYR A 1 182 ? 2.361 17.895 -12.879 1.00 63.81 182 TYR A CA 1
ATOM 1470 C C . TYR A 1 182 ? 3.321 17.517 -11.763 1.00 63.81 182 TYR A C 1
ATOM 1472 O O . TYR A 1 182 ? 3.703 16.356 -11.622 1.00 63.81 182 TYR A O 1
ATOM 1480 N N . THR A 1 183 ? 3.732 18.491 -10.948 1.00 64.44 183 THR A N 1
ATOM 1481 C CA . THR A 1 183 ? 4.676 18.216 -9.863 1.00 64.44 183 THR A CA 1
ATOM 1482 C C . THR A 1 183 ? 4.085 17.278 -8.814 1.00 64.44 183 THR A C 1
ATOM 1484 O O . THR A 1 183 ? 4.773 16.344 -8.395 1.00 64.44 183 THR A O 1
ATOM 1487 N N . SER A 1 184 ? 2.817 17.465 -8.437 1.00 64.69 184 SER A N 1
ATOM 1488 C CA . SER A 1 184 ? 2.144 16.630 -7.443 1.00 64.69 184 SER A CA 1
ATOM 1489 C C . SER A 1 184 ? 1.817 15.244 -8.002 1.00 64.69 184 SER A C 1
ATOM 1491 O O . SER A 1 184 ? 2.134 14.244 -7.356 1.00 64.69 184 SER A O 1
ATOM 1493 N N . GLU A 1 185 ? 1.289 15.153 -9.222 1.00 69.06 185 GLU A N 1
ATOM 1494 C CA . GLU A 1 185 ? 0.954 13.883 -9.875 1.00 69.06 185 GLU A CA 1
ATOM 1495 C C . GLU A 1 185 ? 2.204 13.040 -10.184 1.00 69.06 185 GLU A C 1
ATOM 1497 O O . GLU A 1 185 ? 2.226 11.830 -9.935 1.00 69.06 185 GLU A O 1
ATOM 1502 N N . ARG A 1 186 ? 3.310 13.672 -10.604 1.00 68.88 186 ARG A N 1
ATOM 1503 C CA . ARG A 1 186 ? 4.601 12.991 -10.802 1.00 68.88 186 ARG A CA 1
ATOM 1504 C C . ARG A 1 186 ? 5.147 12.405 -9.502 1.00 68.88 186 ARG A C 1
ATOM 1506 O O . ARG A 1 186 ? 5.693 11.302 -9.510 1.00 68.88 186 ARG A O 1
ATOM 1513 N N . VAL A 1 187 ? 5.029 13.130 -8.388 1.00 67.38 187 VAL A N 1
ATOM 1514 C CA . VAL A 1 187 ? 5.458 12.628 -7.073 1.00 67.38 187 VAL A CA 1
ATOM 1515 C C . VAL A 1 187 ? 4.594 11.440 -6.649 1.00 67.38 187 VAL A C 1
ATOM 1517 O O . VAL A 1 187 ? 5.141 10.428 -6.208 1.00 67.38 187 VAL A O 1
ATOM 1520 N N . GLN A 1 188 ? 3.272 11.521 -6.830 1.00 68.62 188 GLN A N 1
ATOM 1521 C CA . GLN A 1 188 ? 2.342 10.436 -6.497 1.00 68.62 188 GLN A CA 1
ATOM 1522 C C . GLN A 1 188 ? 2.686 9.138 -7.236 1.00 68.62 188 GLN A C 1
ATOM 1524 O O . GLN A 1 188 ? 2.857 8.093 -6.600 1.00 68.62 188 GLN A O 1
ATOM 1529 N N . LEU A 1 189 ? 2.873 9.208 -8.555 1.00 70.31 189 LEU A N 1
ATOM 1530 C CA . LEU A 1 189 ? 3.232 8.036 -9.352 1.00 70.31 189 LEU A CA 1
ATOM 1531 C C . LEU A 1 189 ? 4.650 7.550 -9.042 1.00 70.31 189 LEU A C 1
ATOM 1533 O O . LEU A 1 189 ? 4.865 6.347 -8.929 1.00 70.31 189 LEU A O 1
ATOM 1537 N N . GLY A 1 190 ? 5.604 8.447 -8.776 1.00 67.19 190 GLY A N 1
ATOM 1538 C CA . GLY A 1 190 ? 6.964 8.066 -8.381 1.00 67.19 190 GLY A CA 1
ATOM 1539 C C . GLY A 1 190 ? 7.029 7.186 -7.123 1.00 67.19 190 GLY A C 1
ATOM 1540 O O . GLY A 1 190 ? 7.880 6.300 -7.031 1.00 67.19 190 GLY A O 1
ATOM 1541 N N . TYR A 1 191 ? 6.124 7.370 -6.154 1.00 68.25 191 TYR A N 1
ATOM 1542 C CA . TYR A 1 191 ? 6.015 6.459 -5.006 1.00 68.25 191 TYR A CA 1
ATOM 1543 C C . TYR A 1 191 ? 5.368 5.122 -5.369 1.00 68.25 191 TYR A C 1
ATOM 1545 O O . TYR A 1 191 ? 5.816 4.085 -4.873 1.00 68.25 191 TYR A O 1
ATOM 1553 N N . ALA A 1 192 ? 4.360 5.134 -6.241 1.00 67.19 192 ALA A N 1
ATOM 1554 C CA . ALA A 1 192 ? 3.697 3.927 -6.724 1.00 67.19 192 ALA A CA 1
ATOM 1555 C C . ALA A 1 192 ? 4.657 3.014 -7.512 1.00 67.19 192 ALA A C 1
ATOM 1557 O O . ALA A 1 192 ? 4.605 1.794 -7.377 1.00 67.19 192 ALA A O 1
ATOM 1558 N N . LEU A 1 193 ? 5.614 3.602 -8.239 1.00 67.69 193 LEU A N 1
ATOM 1559 C CA . LEU A 1 193 ? 6.640 2.890 -9.012 1.00 67.69 193 LEU A CA 1
ATOM 1560 C C . LEU A 1 193 ? 7.720 2.203 -8.158 1.00 67.69 193 LEU A C 1
ATOM 1562 O O . LEU A 1 193 ? 8.516 1.427 -8.686 1.00 67.69 193 LEU A O 1
ATOM 1566 N N . LYS A 1 194 ? 7.739 2.429 -6.836 1.00 68.25 194 LYS A N 1
ATOM 1567 C CA . LYS A 1 194 ? 8.617 1.718 -5.882 1.00 68.25 194 LYS A CA 1
ATOM 1568 C C . LYS A 1 194 ? 8.059 0.349 -5.463 1.00 68.25 194 LYS A C 1
ATOM 1570 O O . LYS A 1 194 ? 8.502 -0.211 -4.462 1.00 68.25 194 LYS A O 1
ATOM 1575 N N . THR A 1 195 ? 7.052 -0.159 -6.168 1.00 69.50 195 THR A N 1
ATOM 1576 C CA . THR A 1 195 ? 6.440 -1.467 -5.918 1.00 69.50 195 THR A CA 1
ATOM 1577 C C . THR A 1 195 ? 7.232 -2.604 -6.584 1.00 69.50 195 THR A C 1
ATOM 1579 O O . THR A 1 195 ? 7.809 -2.383 -7.647 1.00 69.50 195 THR A O 1
ATOM 1582 N N . PRO A 1 196 ? 7.271 -3.814 -5.989 1.00 68.62 196 PRO A N 1
ATOM 1583 C CA . PRO A 1 196 ? 7.781 -5.028 -6.639 1.00 68.62 196 PRO A CA 1
ATOM 1584 C C . PRO A 1 196 ? 6.862 -5.616 -7.710 1.00 68.62 196 PRO A C 1
ATOM 1586 O O . PRO A 1 196 ? 7.290 -6.503 -8.438 1.00 68.62 196 PRO A O 1
ATOM 1589 N N . ASP A 1 197 ? 5.612 -5.163 -7.790 1.00 78.75 197 ASP A N 1
ATOM 1590 C CA . ASP A 1 197 ? 4.576 -5.764 -8.627 1.00 78.75 197 ASP A CA 1
ATOM 1591 C C . ASP A 1 197 ? 4.639 -5.240 -10.080 1.00 78.75 197 ASP A C 1
ATOM 1593 O O . ASP A 1 197 ? 4.369 -4.052 -10.307 1.00 78.75 197 ASP A O 1
ATOM 1597 N N . PRO A 1 198 ? 4.961 -6.090 -11.078 1.00 76.69 198 PRO A N 1
ATOM 1598 C CA . PRO A 1 198 ? 5.016 -5.680 -12.480 1.00 76.69 198 PRO A CA 1
ATOM 1599 C C . PRO A 1 198 ? 3.668 -5.195 -13.023 1.00 76.69 198 PRO A C 1
ATOM 1601 O O . PRO A 1 198 ? 3.641 -4.250 -13.805 1.00 76.69 198 PRO A O 1
ATOM 1604 N N . ALA A 1 199 ? 2.546 -5.767 -12.573 1.00 83.38 199 ALA A N 1
ATOM 1605 C CA . ALA A 1 199 ? 1.222 -5.418 -13.089 1.00 83.38 199 ALA A CA 1
ATOM 1606 C C . ALA A 1 199 ? 0.801 -3.997 -12.680 1.00 83.38 199 ALA A C 1
ATOM 1608 O O . ALA A 1 199 ? 0.154 -3.274 -13.441 1.00 83.38 199 ALA A O 1
ATOM 1609 N N . ARG A 1 200 ? 1.216 -3.549 -11.488 1.00 84.12 200 ARG A N 1
ATOM 1610 C CA . ARG A 1 200 ? 1.062 -2.142 -11.078 1.00 84.12 200 ARG A CA 1
ATOM 1611 C C . ARG A 1 200 ? 1.893 -1.216 -11.950 1.00 84.12 200 ARG A C 1
ATOM 1613 O O . ARG A 1 200 ? 1.443 -0.119 -12.270 1.00 84.12 200 ARG A O 1
ATOM 1620 N N . TRP A 1 201 ? 3.088 -1.657 -12.330 1.00 77.50 201 TRP A N 1
ATOM 1621 C CA . TRP A 1 201 ? 3.965 -0.917 -13.227 1.00 77.50 201 TRP A CA 1
ATOM 1622 C C . TRP A 1 201 ? 3.346 -0.737 -14.611 1.00 77.50 201 TRP A C 1
ATOM 1624 O O . TRP A 1 201 ? 3.296 0.392 -15.094 1.00 77.50 201 TRP A O 1
ATOM 1634 N N . GLU A 1 202 ? 2.836 -1.812 -15.219 1.00 79.50 202 GLU A N 1
ATOM 1635 C CA . GLU A 1 202 ? 2.144 -1.750 -16.514 1.00 79.50 202 GLU A CA 1
ATOM 1636 C C . GLU A 1 202 ? 0.973 -0.777 -16.466 1.00 79.50 202 GLU A C 1
ATOM 1638 O O . GLU A 1 202 ? 0.913 0.154 -17.264 1.00 79.50 202 GLU A O 1
ATOM 1643 N N . PHE A 1 203 ? 0.114 -0.911 -15.456 1.00 84.44 203 PHE A N 1
ATOM 1644 C CA . PHE A 1 203 ? -1.033 -0.028 -15.293 1.00 84.44 203 PHE A CA 1
ATOM 1645 C C . PHE A 1 203 ? -0.633 1.449 -15.142 1.00 84.44 203 PHE A C 1
ATOM 1647 O O . PHE A 1 203 ? -1.245 2.318 -15.764 1.00 84.44 203 PHE A O 1
ATOM 1654 N N . ILE A 1 204 ? 0.398 1.761 -14.345 1.00 78.12 204 ILE A N 1
ATOM 1655 C CA . ILE A 1 204 ? 0.881 3.145 -14.232 1.00 78.12 204 ILE A CA 1
ATOM 1656 C C . ILE A 1 204 ? 1.408 3.633 -15.584 1.00 78.12 204 ILE A C 1
ATOM 1658 O O . ILE A 1 204 ? 1.141 4.774 -15.953 1.00 78.12 204 ILE A O 1
ATOM 1662 N N . MET A 1 205 ? 2.139 2.800 -16.329 1.00 73.38 205 MET A N 1
ATOM 1663 C CA . MET A 1 205 ? 2.620 3.166 -17.662 1.00 73.38 205 MET A CA 1
ATOM 1664 C C . MET A 1 205 ? 1.477 3.395 -18.656 1.00 73.38 205 MET A C 1
ATOM 1666 O O . MET A 1 205 ? 1.571 4.306 -19.477 1.00 73.38 205 MET A O 1
ATOM 1670 N N . ASP A 1 206 ? 0.390 2.634 -18.561 1.00 76.69 206 ASP A N 1
ATOM 1671 C CA . ASP A 1 206 ? -0.811 2.834 -19.372 1.00 76.69 206 ASP A CA 1
ATOM 1672 C C . ASP A 1 206 ? -1.527 4.140 -19.040 1.00 76.69 206 ASP A C 1
ATOM 1674 O O . ASP A 1 206 ? -1.848 4.899 -19.953 1.00 76.69 206 ASP A O 1
ATOM 1678 N N . LEU A 1 207 ? -1.709 4.466 -17.755 1.00 75.44 207 LEU A N 1
ATOM 1679 C CA . LEU A 1 207 ? -2.255 5.769 -17.340 1.00 75.44 207 LEU A CA 1
ATOM 1680 C C . LEU A 1 207 ? -1.467 6.924 -17.945 1.00 75.44 207 LEU A C 1
ATOM 1682 O O . LEU A 1 207 ? -2.016 7.902 -18.440 1.00 75.44 207 LEU A O 1
ATOM 1686 N N . HIS A 1 208 ? -0.158 6.766 -17.925 1.00 70.12 208 HIS A N 1
ATOM 1687 C CA . HIS A 1 208 ? 0.805 7.679 -18.488 1.00 70.12 208 HIS A CA 1
ATOM 1688 C C . HIS A 1 208 ? 0.707 7.823 -20.014 1.00 70.12 208 HIS A C 1
ATOM 1690 O O . HIS A 1 208 ? 0.920 8.914 -20.538 1.00 70.12 208 HIS A O 1
ATOM 1696 N N . ARG A 1 209 ? 0.392 6.746 -20.744 1.00 68.12 209 ARG A N 1
ATOM 1697 C CA . ARG A 1 209 ? 0.102 6.814 -22.185 1.00 68.12 209 ARG A CA 1
ATOM 1698 C C . ARG A 1 209 ? -1.201 7.568 -22.428 1.00 68.12 209 ARG A C 1
ATOM 1700 O O . ARG A 1 209 ? -1.214 8.510 -23.211 1.00 68.12 209 ARG A O 1
ATOM 1707 N N . LEU A 1 210 ? -2.260 7.189 -21.713 1.00 68.06 210 LEU A N 1
ATOM 1708 C CA . LEU A 1 210 ? -3.601 7.757 -21.862 1.00 68.06 210 LEU A CA 1
ATOM 1709 C C . LEU A 1 210 ? -3.642 9.253 -21.517 1.00 68.06 210 LEU A C 1
ATOM 1711 O O . LEU A 1 210 ? -4.264 10.029 -22.236 1.00 68.06 210 LEU A O 1
ATOM 1715 N N . GLY A 1 211 ? -2.934 9.677 -20.467 1.00 63.84 211 GLY A N 1
ATOM 1716 C CA . GLY A 1 211 ? -2.831 11.087 -20.073 1.00 63.84 211 GLY A CA 1
ATOM 1717 C C . GLY A 1 211 ? -1.959 11.950 -20.996 1.00 63.84 211 GLY A C 1
ATOM 1718 O O . GLY A 1 211 ? -1.938 13.165 -20.845 1.00 63.84 211 GLY A O 1
ATOM 1719 N N . ASN A 1 212 ? -1.245 11.350 -21.956 1.00 58.66 212 ASN A N 1
ATOM 1720 C CA . ASN A 1 212 ? -0.430 12.051 -22.956 1.00 58.66 212 ASN A CA 1
ATOM 1721 C C . ASN A 1 212 ? -1.117 12.153 -24.334 1.00 58.66 212 ASN A C 1
ATOM 1723 O O . ASN A 1 212 ? -0.469 12.554 -25.308 1.00 58.66 212 ASN A O 1
ATOM 1727 N N . ASN A 1 213 ? -2.406 11.799 -24.434 1.00 48.88 213 ASN A N 1
ATOM 1728 C CA . ASN A 1 213 ? -3.195 11.895 -25.665 1.00 48.88 213 ASN A CA 1
ATOM 1729 C C . ASN A 1 213 ? -3.327 13.364 -26.112 1.00 48.88 213 ASN A C 1
ATOM 1731 O O . ASN A 1 213 ? -4.193 14.104 -25.660 1.00 48.88 213 ASN A O 1
ATOM 1735 N N . GLY A 1 214 ? -2.401 13.777 -26.978 1.00 49.16 214 GLY A N 1
ATOM 1736 C CA . GLY A 1 214 ? -2.192 15.150 -27.443 1.00 49.16 214 GLY A CA 1
ATOM 1737 C C . GLY A 1 214 ? -0.731 15.431 -27.823 1.00 49.16 214 GLY A C 1
ATOM 1738 O O . GLY A 1 214 ? -0.467 16.307 -28.641 1.00 49.16 214 GLY A O 1
ATOM 1739 N N . SER A 1 215 ? 0.229 14.653 -27.302 1.00 46.56 215 SER A N 1
ATOM 1740 C CA . SER A 1 215 ? 1.628 14.697 -27.747 1.00 46.56 215 SER A CA 1
ATOM 1741 C C . SER A 1 215 ? 1.884 13.615 -28.806 1.00 46.56 215 SER A C 1
ATOM 1743 O O . SER A 1 215 ? 1.608 12.438 -28.587 1.00 46.56 215 SER A O 1
ATOM 1745 N N . THR A 1 216 ? 2.433 13.986 -29.962 1.00 38.91 216 THR A N 1
ATOM 1746 C CA . THR A 1 216 ? 2.716 13.105 -31.118 1.00 38.91 216 THR A CA 1
ATOM 1747 C C . THR A 1 216 ? 3.874 12.117 -30.895 1.00 38.91 216 THR A C 1
ATOM 1749 O O . THR A 1 216 ? 4.473 11.618 -31.846 1.00 38.91 216 THR A O 1
ATOM 1752 N N . SER A 1 217 ? 4.236 11.821 -29.644 1.00 40.19 217 SER A N 1
ATOM 1753 C CA . SER A 1 217 ? 5.334 10.915 -29.305 1.00 40.19 217 SER A CA 1
ATOM 1754 C C . SER A 1 217 ? 4.813 9.652 -28.602 1.00 40.19 217 SER A C 1
ATOM 1756 O O . SER A 1 217 ? 4.261 9.762 -27.513 1.00 40.19 217 SER A O 1
ATOM 1758 N N . PRO A 1 218 ? 5.072 8.439 -29.137 1.00 35.34 218 PRO A N 1
ATOM 1759 C CA . PRO A 1 218 ? 4.654 7.159 -28.535 1.00 35.34 218 PRO A CA 1
ATOM 1760 C C . PRO A 1 218 ? 5.265 6.866 -27.155 1.00 35.34 218 PRO A C 1
ATOM 1762 O O . PRO A 1 218 ? 4.927 5.880 -26.500 1.00 35.34 218 PRO A O 1
ATOM 1765 N N . CYS A 1 219 ? 6.218 7.689 -26.718 1.00 39.53 219 CYS A N 1
ATOM 1766 C CA . CYS A 1 219 ? 6.857 7.562 -25.424 1.00 39.53 219 CYS A CA 1
ATOM 1767 C C . CYS A 1 219 ? 6.180 8.501 -24.429 1.00 39.53 219 CYS A C 1
ATOM 1769 O O . CYS A 1 219 ? 6.315 9.716 -24.551 1.00 39.53 219 CYS A O 1
ATOM 1771 N N . VAL A 1 220 ? 5.632 7.913 -23.365 1.00 42.69 220 VAL A N 1
ATOM 1772 C CA . VAL A 1 220 ? 5.163 8.555 -22.121 1.00 42.69 220 VAL A CA 1
ATOM 1773 C C . VAL A 1 220 ? 6.097 9.664 -21.579 1.00 42.69 220 VAL A C 1
ATOM 1775 O O . VAL A 1 220 ? 5.691 10.510 -20.787 1.00 42.69 220 VAL A O 1
ATOM 1778 N N . TRP A 1 221 ? 7.373 9.652 -21.980 1.00 47.31 221 TRP A N 1
ATOM 1779 C CA . TRP A 1 221 ? 8.458 10.404 -21.358 1.00 47.31 221 TRP A CA 1
ATOM 1780 C C . TRP A 1 221 ? 9.361 11.209 -22.338 1.00 47.31 221 TRP A C 1
ATOM 1782 O O . TRP A 1 221 ? 10.545 11.397 -22.028 1.00 47.31 221 TRP A O 1
ATOM 1792 N N . HIS A 1 222 ? 8.878 11.660 -23.513 1.00 38.81 222 HIS A N 1
ATOM 1793 C CA . HIS A 1 222 ? 9.644 12.482 -24.502 1.00 38.81 222 HIS A CA 1
ATOM 1794 C C . HIS A 1 222 ? 9.142 13.945 -24.588 1.00 38.81 222 HIS A C 1
ATOM 1796 O O . HIS A 1 222 ? 7.992 14.168 -24.252 1.00 38.81 222 HIS A O 1
ATOM 1802 N N . ARG A 1 223 ? 9.863 15.005 -25.017 1.00 35.12 223 ARG A N 1
ATOM 1803 C CA . ARG A 1 223 ? 11.175 15.260 -25.670 1.00 35.12 223 ARG A CA 1
ATOM 1804 C C . ARG A 1 223 ? 11.579 16.729 -25.387 1.00 35.12 223 ARG A C 1
ATOM 1806 O O . ARG A 1 223 ? 10.692 17.569 -25.356 1.00 35.12 223 ARG A O 1
ATOM 1813 N N . SER A 1 224 ? 12.886 17.013 -25.298 1.00 31.08 224 SER A N 1
ATOM 1814 C CA . SER A 1 224 ? 13.579 18.311 -25.062 1.00 31.08 224 SER A CA 1
ATOM 1815 C C . SER A 1 224 ? 14.187 18.358 -23.657 1.00 31.08 224 SER A C 1
ATOM 1817 O O . SER A 1 224 ? 13.472 18.242 -22.672 1.00 31.08 224 SER A O 1
ATOM 1819 N N . GLU A 1 225 ? 15.491 18.424 -23.424 1.00 30.00 225 GLU A N 1
ATOM 1820 C CA . GLU A 1 225 ? 16.697 18.512 -24.244 1.00 30.00 225 GLU A CA 1
ATOM 1821 C C . GLU A 1 225 ? 17.837 17.903 -23.397 1.00 30.00 225 GLU A C 1
ATOM 1823 O O . GLU A 1 225 ? 17.624 17.559 -22.235 1.00 30.00 225 GLU A O 1
ATOM 1828 N N . ARG A 1 226 ? 19.020 17.733 -24.003 1.00 31.22 226 ARG A N 1
ATOM 1829 C CA . ARG A 1 226 ? 20.359 17.674 -23.378 1.00 31.22 226 ARG A CA 1
ATOM 1830 C C . ARG A 1 226 ? 20.410 17.224 -21.916 1.00 31.22 226 ARG A C 1
ATOM 1832 O O . ARG A 1 226 ? 20.145 17.999 -21.012 1.00 31.22 226 ARG A O 1
ATOM 1839 N N . VAL A 1 227 ? 20.900 16.000 -21.719 1.00 32.97 227 VAL A N 1
ATOM 1840 C CA . VAL A 1 227 ? 21.315 15.477 -20.413 1.00 32.97 227 VAL A CA 1
ATOM 1841 C C . VAL A 1 227 ? 20.154 15.505 -19.408 1.00 32.97 227 VAL A C 1
ATOM 1843 O O . VAL A 1 227 ? 19.921 16.475 -18.700 1.00 32.97 227 VAL A O 1
ATOM 1846 N N . CYS A 1 228 ? 19.438 14.385 -19.261 1.00 31.34 228 CYS A N 1
ATOM 1847 C CA . CYS A 1 228 ? 18.739 14.139 -17.997 1.00 31.34 228 CYS A CA 1
ATOM 1848 C C . CYS A 1 228 ? 19.795 13.874 -16.910 1.00 31.34 228 CYS A C 1
ATOM 1850 O O . CYS A 1 228 ? 19.950 12.748 -16.437 1.00 31.34 228 CYS A O 1
ATOM 1852 N N . SER A 1 229 ? 20.551 14.906 -16.545 1.00 32.12 229 SER A N 1
ATOM 1853 C CA . SER A 1 229 ? 21.329 14.992 -15.324 1.00 32.12 229 SER A CA 1
ATOM 1854 C C . SER A 1 229 ? 20.297 15.067 -14.205 1.00 32.12 229 SER A C 1
ATOM 1856 O O . SER A 1 229 ? 19.742 16.119 -13.911 1.00 32.12 229 SER A O 1
ATOM 1858 N N . SER A 1 230 ? 20.010 13.900 -13.627 1.00 41.94 230 SER A N 1
ATOM 1859 C CA . SER A 1 230 ? 19.108 13.636 -12.498 1.00 41.94 230 SER A CA 1
ATOM 1860 C C . SER A 1 230 ? 17.595 13.528 -12.794 1.00 41.94 230 SER A C 1
ATOM 1862 O O . SER A 1 230 ? 16.923 14.463 -13.216 1.00 41.94 230 SER A O 1
ATOM 1864 N N . GLY A 1 231 ? 17.014 12.359 -12.476 1.00 47.00 231 GLY A N 1
ATOM 1865 C CA . GLY A 1 231 ? 15.850 12.393 -11.582 1.00 47.00 231 GLY A CA 1
ATOM 1866 C C . GLY A 1 231 ? 14.677 11.430 -11.790 1.00 47.00 231 GLY A C 1
ATOM 1867 O O . GLY A 1 231 ? 13.972 11.178 -10.820 1.00 47.00 231 GLY A O 1
ATOM 1868 N N . SER A 1 232 ? 14.393 10.884 -12.980 1.00 52.47 232 SER A N 1
ATOM 1869 C CA . SER A 1 232 ? 13.207 10.001 -13.114 1.00 52.47 232 SER A CA 1
ATOM 1870 C C . SER A 1 232 ? 13.443 8.697 -13.861 1.00 52.47 232 SER A C 1
ATOM 1872 O O . SER A 1 232 ? 13.409 7.654 -13.224 1.00 52.47 232 SER A O 1
ATOM 1874 N N . ARG A 1 233 ? 13.714 8.678 -15.170 1.00 52.91 233 ARG A N 1
ATOM 1875 C CA . ARG A 1 233 ? 13.828 7.395 -15.904 1.00 52.91 233 ARG A CA 1
ATOM 1876 C C . ARG A 1 233 ? 14.966 6.504 -15.386 1.00 52.91 233 ARG A C 1
ATOM 1878 O O . ARG A 1 233 ? 14.726 5.358 -15.020 1.00 52.91 233 ARG A O 1
ATOM 1885 N N . SER A 1 234 ? 16.175 7.056 -15.270 1.00 54.09 234 SER A N 1
ATOM 1886 C CA . SER A 1 234 ? 17.325 6.336 -14.706 1.00 54.09 234 SER A CA 1
ATOM 1887 C C . SER A 1 234 ? 17.116 5.989 -13.231 1.00 54.09 234 SER A C 1
ATOM 1889 O O . SER A 1 234 ? 17.524 4.922 -12.796 1.00 54.09 234 SER A O 1
ATOM 1891 N N . SER A 1 235 ? 16.433 6.853 -12.475 1.00 55.41 235 SER A N 1
ATOM 1892 C CA . SER A 1 235 ? 16.163 6.648 -11.049 1.00 55.41 235 SER A CA 1
ATOM 1893 C C . SER A 1 235 ? 15.210 5.478 -10.797 1.00 55.41 235 SER A C 1
ATOM 1895 O O . SER A 1 235 ? 15.472 4.680 -9.906 1.00 55.41 235 SER A O 1
ATOM 1897 N N . HIS A 1 236 ? 14.149 5.319 -11.595 1.00 57.88 236 HIS A N 1
ATOM 1898 C CA . HIS A 1 236 ? 13.208 4.202 -11.440 1.00 57.88 236 HIS A CA 1
ATOM 1899 C C . HIS A 1 236 ? 13.822 2.859 -11.853 1.00 57.88 236 HIS A C 1
ATOM 1901 O O . HIS A 1 236 ? 13.665 1.876 -11.133 1.00 57.88 236 HIS A O 1
ATOM 1907 N N . ILE A 1 237 ? 14.577 2.828 -12.958 1.00 61.44 237 ILE A N 1
ATOM 1908 C CA . ILE A 1 237 ? 15.324 1.632 -13.376 1.00 61.44 237 ILE A CA 1
ATOM 1909 C C . ILE A 1 237 ? 16.356 1.252 -12.305 1.00 61.44 237 ILE A C 1
ATOM 1911 O O . ILE A 1 237 ? 16.447 0.092 -11.909 1.00 61.44 237 ILE A O 1
ATOM 1915 N N . PHE A 1 238 ? 17.072 2.240 -11.763 1.00 59.00 238 PHE A N 1
ATOM 1916 C CA . PHE A 1 238 ? 18.026 2.036 -10.676 1.00 59.00 238 PHE A CA 1
ATOM 1917 C C . PHE A 1 238 ? 17.357 1.523 -9.393 1.00 59.00 238 PHE A C 1
ATOM 1919 O O . PHE A 1 238 ? 17.869 0.599 -8.768 1.00 59.00 238 PHE A O 1
ATOM 1926 N N . CYS A 1 239 ? 16.181 2.042 -9.021 1.00 58.00 239 CYS A N 1
ATOM 1927 C CA . CYS A 1 239 ? 15.401 1.497 -7.908 1.00 58.00 239 CYS A CA 1
ATOM 1928 C C . CYS A 1 239 ? 14.973 0.041 -8.153 1.00 58.00 239 CYS A C 1
ATOM 1930 O O . CYS A 1 239 ? 15.045 -0.759 -7.223 1.00 58.00 239 CYS A O 1
ATOM 1932 N N . GLY A 1 240 ? 14.570 -0.310 -9.380 1.00 60.44 240 GLY A N 1
ATOM 1933 C CA . GLY A 1 240 ? 14.254 -1.689 -9.762 1.00 60.44 240 GLY A CA 1
ATOM 1934 C C . GLY A 1 240 ? 15.450 -2.627 -9.584 1.00 60.44 240 GLY A C 1
ATOM 1935 O O . GLY A 1 240 ? 15.303 -3.700 -9.0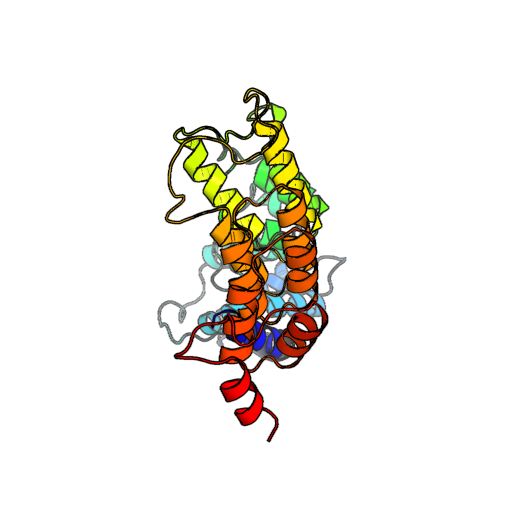02 1.00 60.44 240 GLY A O 1
ATOM 1936 N N . PHE A 1 241 ? 16.648 -2.192 -9.983 1.00 62.03 241 PHE A N 1
ATOM 1937 C CA . PHE A 1 241 ? 17.884 -2.948 -9.766 1.00 62.03 241 PHE A CA 1
ATOM 1938 C C . PHE A 1 241 ? 18.262 -3.086 -8.293 1.00 62.03 241 PHE A C 1
ATOM 1940 O O . PHE A 1 241 ? 18.548 -4.192 -7.842 1.00 62.03 241 PHE A O 1
ATOM 1947 N N . GLN A 1 242 ? 18.210 -1.999 -7.520 1.00 58.69 242 GLN A N 1
ATOM 1948 C CA . GLN A 1 242 ? 18.523 -2.036 -6.088 1.00 58.69 242 GLN A CA 1
ATOM 1949 C C . GLN A 1 242 ? 17.592 -2.957 -5.290 1.00 58.69 242 GLN A C 1
ATOM 1951 O O . GLN A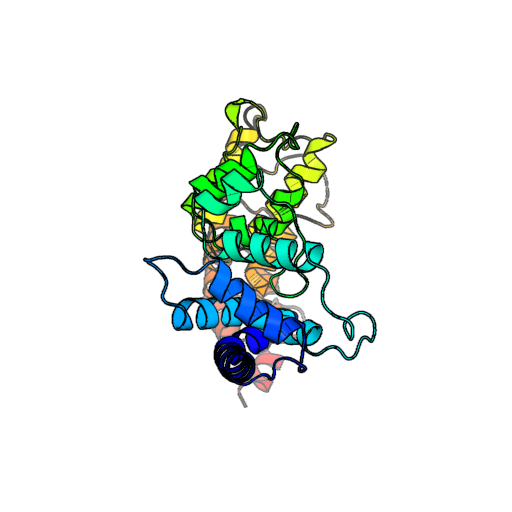 1 242 ? 17.976 -3.434 -4.225 1.00 58.69 242 GLN A O 1
ATOM 1956 N N . GLN A 1 243 ? 16.366 -3.170 -5.773 1.00 63.22 243 GLN A N 1
ATOM 1957 C CA . GLN A 1 243 ? 15.363 -4.011 -5.116 1.00 63.22 243 GLN A CA 1
ATOM 1958 C C . GLN A 1 243 ? 15.264 -5.420 -5.721 1.00 63.22 243 GLN A C 1
ATOM 1960 O O . GLN A 1 243 ? 14.574 -6.268 -5.169 1.00 63.22 243 GLN A O 1
ATOM 1965 N N . GLY A 1 244 ? 15.969 -5.692 -6.823 1.00 62.50 244 GLY A N 1
ATOM 1966 C CA . GLY A 1 244 ? 15.977 -7.000 -7.479 1.00 62.50 244 GLY A CA 1
ATOM 1967 C C . GLY A 1 244 ? 14.741 -7.318 -8.316 1.00 62.50 244 GLY A C 1
ATOM 1968 O O . GLY A 1 244 ? 14.416 -8.479 -8.537 1.00 62.50 244 GLY A O 1
ATOM 1969 N N . HIS A 1 245 ? 14.033 -6.300 -8.800 1.00 71.94 245 HIS A N 1
ATOM 1970 C CA . HIS A 1 245 ? 12.795 -6.482 -9.553 1.00 71.94 245 HIS A CA 1
ATOM 1971 C C . HIS A 1 245 ? 13.060 -6.663 -11.054 1.00 71.94 245 HIS A C 1
ATOM 1973 O O . HIS A 1 245 ? 12.710 -5.814 -11.875 1.00 71.94 245 HIS A O 1
ATOM 1979 N N . THR A 1 246 ? 13.678 -7.783 -11.428 1.00 68.25 246 THR A N 1
ATOM 1980 C CA . THR A 1 246 ? 14.078 -8.108 -12.810 1.00 68.25 246 THR A CA 1
ATOM 1981 C C . THR A 1 246 ? 12.937 -7.955 -13.823 1.00 68.25 246 THR A C 1
ATOM 1983 O O . THR A 1 246 ? 13.148 -7.384 -14.892 1.00 68.25 246 THR A O 1
ATOM 1986 N N . ALA A 1 247 ? 11.715 -8.379 -13.479 1.00 70.75 247 ALA A N 1
ATOM 1987 C CA . ALA A 1 247 ? 10.538 -8.242 -14.343 1.00 70.75 247 ALA A CA 1
ATOM 1988 C C . ALA A 1 247 ? 10.184 -6.773 -14.643 1.00 70.75 247 ALA A C 1
ATOM 1990 O O . ALA A 1 247 ? 9.919 -6.423 -15.792 1.00 70.75 247 ALA A O 1
ATOM 1991 N N . ILE A 1 248 ? 10.265 -5.891 -13.639 1.00 68.44 248 ILE A N 1
ATOM 1992 C CA . ILE A 1 248 ? 10.033 -4.447 -13.803 1.00 68.44 248 ILE A CA 1
ATOM 1993 C C . ILE A 1 248 ? 11.102 -3.832 -14.705 1.00 68.44 248 ILE A C 1
ATOM 1995 O O . ILE A 1 248 ? 10.802 -2.967 -15.525 1.00 68.44 248 ILE A O 1
ATOM 1999 N N . VAL A 1 249 ? 12.352 -4.282 -14.587 1.00 68.44 249 VAL A N 1
ATOM 2000 C CA . VAL A 1 249 ? 13.424 -3.784 -15.451 1.00 68.44 249 VAL A CA 1
ATOM 2001 C C . VAL A 1 249 ? 13.206 -4.208 -16.905 1.00 68.44 249 VAL A C 1
ATOM 2003 O O . VAL A 1 249 ? 13.330 -3.372 -17.795 1.00 68.44 249 VAL A O 1
ATOM 2006 N N . GLN A 1 250 ? 12.829 -5.463 -17.164 1.00 69.44 250 GLN A N 1
ATOM 2007 C CA . GLN A 1 250 ? 12.516 -5.921 -18.526 1.00 69.44 250 GLN A CA 1
ATOM 2008 C C . GLN A 1 250 ? 11.335 -5.156 -19.129 1.00 69.44 250 GLN A C 1
ATOM 2010 O O . GLN A 1 250 ? 11.406 -4.724 -20.281 1.00 69.44 250 GLN A O 1
ATOM 2015 N N . LEU A 1 251 ? 10.290 -4.922 -18.331 1.00 66.69 251 LEU A N 1
ATOM 2016 C CA . LEU A 1 251 ? 9.162 -4.073 -18.699 1.00 66.69 251 LEU A CA 1
ATOM 2017 C C . LEU A 1 251 ? 9.669 -2.679 -19.083 1.00 66.69 251 LEU A C 1
ATOM 2019 O O . LEU A 1 251 ? 9.471 -2.251 -20.211 1.00 66.69 251 LEU A O 1
ATOM 2023 N N . LEU A 1 252 ? 10.424 -2.006 -18.214 1.00 66.00 252 LEU A N 1
ATOM 2024 C CA . LEU A 1 252 ? 10.988 -0.676 -18.474 1.00 66.00 252 LEU A CA 1
ATOM 2025 C C . LEU A 1 252 ? 11.839 -0.599 -19.753 1.00 66.00 252 LEU A C 1
ATOM 2027 O O . LEU A 1 252 ? 11.807 0.412 -20.459 1.00 66.00 252 LEU A O 1
ATOM 2031 N N . LEU A 1 253 ? 12.570 -1.666 -20.081 1.00 66.44 253 LEU A N 1
ATOM 2032 C CA . LEU A 1 253 ? 13.331 -1.781 -21.327 1.00 66.44 253 LEU A CA 1
ATOM 2033 C C . LEU A 1 253 ? 12.432 -1.938 -22.557 1.00 66.44 253 LEU A C 1
ATOM 2035 O O . LEU A 1 253 ? 12.742 -1.380 -23.612 1.00 66.44 253 LEU A O 1
ATOM 2039 N N . GLY A 1 254 ? 11.308 -2.647 -22.436 1.00 64.19 254 GLY A N 1
ATOM 2040 C CA . GLY A 1 254 ? 10.275 -2.741 -23.473 1.00 64.19 254 GLY A CA 1
ATOM 2041 C C . GLY A 1 254 ? 9.671 -1.386 -23.859 1.00 64.19 254 GLY A C 1
ATOM 2042 O O . GLY A 1 254 ? 9.326 -1.177 -25.016 1.00 64.19 254 GLY A O 1
ATOM 2043 N N . TYR A 1 255 ? 9.637 -0.426 -22.929 1.00 58.25 255 TYR A N 1
ATOM 2044 C CA . TYR A 1 255 ? 9.112 0.929 -23.152 1.00 58.25 255 TYR A CA 1
ATOM 2045 C C . TYR A 1 255 ? 10.142 1.919 -23.743 1.00 58.25 255 TYR A C 1
ATOM 2047 O O . TYR A 1 255 ? 9.864 3.116 -23.844 1.00 58.25 255 TYR A O 1
ATOM 2055 N N . GLY A 1 256 ? 11.328 1.449 -24.155 1.00 54.66 256 GLY A N 1
ATOM 2056 C CA . GLY A 1 256 ? 12.295 2.253 -24.915 1.00 54.66 256 GLY A CA 1
ATOM 2057 C C . GLY A 1 256 ? 13.265 3.082 -24.066 1.00 54.66 256 GLY A C 1
ATOM 2058 O O . GLY A 1 256 ? 13.577 4.226 -24.411 1.00 54.66 256 GLY A O 1
ATOM 2059 N N . ALA A 1 257 ? 13.754 2.542 -22.945 1.00 56.22 257 ALA A N 1
ATOM 2060 C CA . ALA A 1 257 ? 14.789 3.193 -22.140 1.00 56.22 257 ALA A CA 1
ATOM 2061 C C . ALA A 1 257 ? 16.056 3.486 -22.979 1.00 56.22 257 ALA A C 1
ATOM 2063 O O . ALA A 1 257 ? 16.764 2.580 -23.405 1.00 56.22 257 ALA A O 1
ATOM 2064 N N . ARG A 1 258 ? 16.347 4.775 -23.216 1.00 52.31 258 ARG A N 1
ATOM 2065 C CA . ARG A 1 258 ? 17.393 5.239 -24.157 1.00 52.31 258 ARG A CA 1
ATOM 2066 C C . ARG A 1 258 ? 18.841 5.145 -23.649 1.00 52.31 258 ARG A C 1
ATOM 2068 O O . ARG A 1 258 ? 19.743 5.447 -24.418 1.00 52.31 258 ARG A O 1
ATOM 2075 N N . THR A 1 259 ? 19.094 4.755 -22.398 1.00 63.06 259 THR A N 1
ATOM 2076 C CA . THR A 1 259 ? 20.451 4.767 -21.806 1.00 63.06 259 THR A CA 1
ATOM 2077 C C . THR A 1 259 ? 20.941 3.363 -21.446 1.00 63.06 259 THR A C 1
ATOM 2079 O O . THR A 1 259 ? 21.135 3.042 -20.277 1.00 63.06 259 THR A O 1
ATOM 2082 N N . LEU A 1 260 ? 21.147 2.513 -22.455 1.00 65.19 260 LEU A N 1
ATOM 2083 C CA . LEU A 1 260 ? 21.575 1.119 -22.269 1.00 65.19 260 LEU A CA 1
ATOM 2084 C C . LEU A 1 260 ? 22.880 0.987 -21.457 1.00 65.19 260 LEU A C 1
ATOM 2086 O O . LEU A 1 260 ? 22.939 0.152 -20.563 1.00 65.19 260 LEU A O 1
ATOM 2090 N N . ALA A 1 261 ? 23.880 1.851 -21.665 1.00 64.75 261 ALA A N 1
ATOM 2091 C CA . ALA A 1 261 ? 25.176 1.761 -20.973 1.00 64.75 261 ALA A CA 1
ATOM 2092 C C . ALA A 1 261 ? 25.070 1.886 -19.435 1.00 64.75 261 ALA A C 1
ATOM 2094 O O . ALA A 1 261 ? 25.460 0.982 -18.700 1.00 64.75 261 ALA A O 1
ATOM 2095 N N . ALA A 1 262 ? 24.460 2.965 -18.925 1.00 65.00 262 ALA A N 1
ATOM 2096 C CA . ALA A 1 262 ? 24.305 3.179 -17.479 1.00 65.00 262 ALA A CA 1
ATOM 2097 C C . ALA A 1 262 ? 23.412 2.116 -16.810 1.00 65.00 262 ALA A C 1
ATOM 2099 O O . ALA A 1 262 ? 23.630 1.739 -15.660 1.00 65.00 262 ALA A O 1
ATOM 2100 N N . ILE A 1 263 ? 22.407 1.628 -17.542 1.00 66.12 263 ILE A N 1
ATOM 2101 C CA . ILE A 1 263 ? 21.492 0.578 -17.087 1.00 66.12 263 ILE A CA 1
ATOM 2102 C C . ILE A 1 263 ? 22.231 -0.761 -16.969 1.00 66.12 263 ILE A C 1
ATOM 2104 O O . ILE A 1 263 ? 22.023 -1.484 -15.998 1.00 66.12 263 ILE A O 1
ATOM 2108 N N . THR A 1 264 ? 23.125 -1.069 -17.908 1.00 71.69 264 THR A N 1
ATOM 2109 C CA . THR A 1 264 ? 23.888 -2.328 -17.925 1.00 71.69 264 THR A CA 1
ATOM 2110 C C . THR A 1 264 ? 24.944 -2.358 -16.826 1.00 71.69 264 THR A C 1
ATOM 2112 O O . THR A 1 264 ? 25.040 -3.352 -16.111 1.00 71.69 264 THR A O 1
ATOM 2115 N N . ILE A 1 265 ? 25.637 -1.238 -16.588 1.00 70.44 265 ILE A N 1
ATOM 2116 C CA . ILE A 1 265 ? 26.552 -1.074 -15.445 1.00 70.44 265 ILE A CA 1
ATOM 2117 C C . ILE A 1 265 ? 25.809 -1.297 -14.120 1.00 70.44 265 ILE A C 1
ATOM 2119 O O . ILE A 1 265 ? 26.268 -2.053 -13.265 1.00 70.44 265 ILE A O 1
ATOM 2123 N N . ALA A 1 266 ? 24.634 -0.681 -13.945 1.00 67.00 266 ALA A N 1
ATOM 2124 C CA . ALA A 1 266 ? 23.838 -0.841 -12.729 1.00 67.00 266 ALA A CA 1
ATOM 2125 C C . ALA A 1 266 ? 23.299 -2.272 -12.553 1.00 67.00 266 ALA A C 1
ATOM 2127 O O . ALA A 1 266 ? 23.269 -2.772 -11.427 1.00 67.00 266 ALA A O 1
ATOM 2128 N N . ALA A 1 267 ? 22.897 -2.935 -13.644 1.00 71.06 267 ALA A N 1
ATOM 2129 C CA . ALA A 1 267 ? 22.458 -4.329 -13.642 1.00 71.06 267 ALA A CA 1
ATOM 2130 C C . ALA A 1 267 ? 23.583 -5.274 -13.203 1.00 71.06 267 ALA A C 1
ATOM 2132 O O . ALA A 1 267 ? 23.370 -6.104 -12.318 1.00 71.06 267 ALA A O 1
ATOM 2133 N N . ALA A 1 268 ? 24.776 -5.095 -13.778 1.00 74.00 268 ALA A N 1
ATOM 2134 C CA . ALA A 1 268 ? 25.970 -5.866 -13.461 1.00 74.00 268 ALA A CA 1
ATOM 2135 C C . ALA A 1 268 ? 26.403 -5.654 -12.004 1.00 74.00 268 ALA A C 1
ATOM 2137 O O . ALA A 1 268 ? 26.545 -6.609 -11.246 1.00 74.00 268 ALA A O 1
ATOM 2138 N N . TRP A 1 269 ? 26.464 -4.397 -11.554 1.00 72.50 269 TRP A N 1
ATOM 2139 C CA . TRP A 1 269 ? 26.750 -4.070 -10.155 1.00 72.50 269 TRP A CA 1
ATOM 2140 C C . TRP A 1 269 ? 25.679 -4.595 -9.185 1.00 72.50 269 TRP A C 1
ATOM 2142 O O . TRP A 1 269 ? 25.930 -4.829 -8.008 1.00 72.50 269 TRP A O 1
ATOM 2152 N N . SER A 1 270 ? 24.447 -4.798 -9.637 1.00 68.75 270 SER A N 1
ATOM 2153 C CA . SER A 1 270 ? 23.373 -5.299 -8.772 1.00 68.75 270 SER A CA 1
ATOM 2154 C C . SER A 1 270 ? 23.229 -6.822 -8.804 1.00 68.75 270 SER A C 1
ATOM 2156 O O . SER A 1 270 ? 22.502 -7.359 -7.977 1.00 68.75 270 SER A O 1
ATOM 2158 N N . GLY A 1 271 ? 23.968 -7.530 -9.668 1.00 72.56 271 GLY A N 1
ATOM 2159 C CA . GLY A 1 271 ? 23.928 -8.997 -9.748 1.00 72.56 271 GLY A CA 1
ATOM 2160 C C . GLY A 1 271 ? 22.778 -9.561 -10.586 1.00 72.56 271 GLY A C 1
ATOM 2161 O O . GLY A 1 271 ? 22.353 -10.690 -10.376 1.00 72.56 271 GLY A O 1
ATOM 2162 N N . HIS A 1 272 ? 22.238 -8.784 -11.531 1.00 75.88 272 HIS A N 1
ATOM 2163 C CA . HIS A 1 272 ? 21.064 -9.186 -12.318 1.00 75.88 272 HIS A CA 1
ATOM 2164 C C . HIS A 1 272 ? 21.435 -9.790 -13.673 1.00 75.88 272 HIS A C 1
ATOM 2166 O O . HIS A 1 272 ? 21.172 -9.186 -14.716 1.00 75.88 272 HIS A O 1
ATOM 2172 N N . THR A 1 273 ? 21.997 -11.001 -13.670 1.00 78.12 273 THR A N 1
ATOM 2173 C CA . THR A 1 273 ? 22.518 -11.707 -14.859 1.00 78.12 273 THR A CA 1
ATOM 2174 C C . THR A 1 273 ? 21.528 -11.758 -16.029 1.00 78.12 273 THR A C 1
ATOM 2176 O O . THR A 1 273 ? 21.862 -11.361 -17.144 1.00 78.12 273 THR A O 1
ATOM 2179 N N . ALA A 1 274 ? 20.268 -12.137 -15.781 1.00 75.94 274 ALA A N 1
ATOM 2180 C CA . ALA A 1 274 ? 19.237 -12.212 -16.825 1.00 75.94 274 ALA A CA 1
ATOM 2181 C C . ALA A 1 274 ? 18.917 -10.843 -17.464 1.00 75.94 274 ALA A C 1
ATOM 2183 O O . ALA A 1 274 ? 18.533 -10.756 -18.635 1.00 75.94 274 ALA A O 1
ATOM 2184 N N . VAL A 1 275 ? 19.073 -9.752 -16.705 1.00 74.19 275 VAL A N 1
ATOM 2185 C CA . VAL A 1 275 ? 18.900 -8.398 -17.242 1.00 74.19 275 VAL A CA 1
ATOM 2186 C C . VAL A 1 275 ? 20.102 -7.993 -18.081 1.00 74.19 275 VAL A C 1
ATOM 2188 O O . VAL A 1 275 ? 19.906 -7.493 -19.185 1.00 74.19 275 VAL A O 1
ATOM 2191 N N . VAL A 1 276 ? 21.319 -8.253 -17.598 1.00 76.69 276 VAL A N 1
ATOM 2192 C CA . VAL A 1 276 ? 22.564 -7.996 -18.339 1.00 76.69 276 VAL A CA 1
ATOM 2193 C C . VAL A 1 276 ? 22.527 -8.693 -19.705 1.00 76.69 276 VAL A C 1
ATOM 2195 O O . VAL A 1 276 ? 22.698 -8.035 -20.727 1.00 76.69 276 VAL A O 1
ATOM 2198 N N . GLN A 1 277 ? 22.151 -9.975 -19.755 1.00 77.75 277 GLN A N 1
ATOM 2199 C CA . GLN A 1 277 ? 21.992 -10.718 -21.015 1.00 77.75 277 GLN A CA 1
ATOM 2200 C C . GLN A 1 277 ? 20.955 -10.099 -21.965 1.00 77.75 277 GLN A C 1
ATOM 2202 O O . GLN A 1 277 ? 21.139 -10.083 -23.180 1.00 77.75 277 GLN A O 1
ATOM 2207 N N . SER A 1 278 ? 19.824 -9.620 -21.439 1.00 75.38 278 SER A N 1
ATOM 2208 C CA . SER A 1 278 ? 18.786 -8.963 -22.251 1.00 75.38 278 SER A CA 1
ATOM 2209 C C . SER A 1 278 ? 19.261 -7.618 -22.809 1.00 75.38 278 SER A C 1
ATOM 2211 O O . SER A 1 278 ? 18.960 -7.280 -23.952 1.00 75.38 278 SER A O 1
ATOM 2213 N N . LEU A 1 279 ? 20.027 -6.861 -22.021 1.00 74.81 279 LEU A N 1
ATOM 2214 C CA . LEU A 1 279 ? 20.590 -5.571 -22.418 1.00 74.81 279 LEU A CA 1
ATOM 2215 C C . LEU A 1 279 ? 21.647 -5.721 -23.511 1.00 74.81 279 LEU A C 1
ATOM 2217 O O . LEU A 1 279 ? 21.615 -4.981 -24.491 1.00 74.81 279 LEU A O 1
ATOM 2221 N N . ILE A 1 280 ? 22.528 -6.710 -23.385 1.00 76.81 280 ILE A N 1
ATOM 2222 C CA . ILE A 1 280 ? 23.578 -6.985 -24.374 1.00 76.81 280 ILE A CA 1
ATOM 2223 C C . ILE A 1 280 ? 22.975 -7.419 -25.704 1.00 76.81 280 ILE A C 1
ATOM 2225 O O . ILE A 1 280 ? 23.341 -6.878 -26.743 1.00 76.81 280 ILE A O 1
ATOM 2229 N N . ARG A 1 281 ? 21.948 -8.282 -25.681 1.00 76.75 281 ARG A N 1
ATOM 2230 C CA . ARG A 1 281 ? 21.174 -8.638 -26.886 1.00 76.75 281 ARG A CA 1
ATOM 2231 C C . ARG A 1 281 ? 20.525 -7.435 -27.582 1.00 76.75 281 ARG A C 1
ATOM 2233 O O . ARG A 1 281 ? 20.163 -7.531 -28.748 1.00 76.75 281 ARG A O 1
ATOM 2240 N N . ARG A 1 282 ? 20.361 -6.308 -26.883 1.00 68.94 282 ARG A N 1
ATOM 2241 C CA . ARG A 1 282 ? 19.832 -5.040 -27.416 1.00 68.94 282 ARG A CA 1
ATOM 2242 C C . ARG A 1 282 ? 20.934 -4.044 -27.811 1.00 68.94 282 ARG A C 1
ATOM 2244 O O . ARG A 1 282 ? 20.616 -2.884 -28.061 1.00 68.94 282 ARG A O 1
ATOM 2251 N N . GLY A 1 283 ? 22.197 -4.471 -27.861 1.00 72.25 283 GLY A N 1
ATOM 2252 C CA . GLY A 1 283 ? 23.339 -3.639 -28.254 1.00 72.25 283 GLY A CA 1
ATOM 2253 C C . GLY A 1 283 ? 23.886 -2.751 -27.135 1.00 72.25 283 GLY A C 1
ATOM 2254 O O . GLY A 1 283 ? 24.445 -1.692 -27.410 1.00 72.25 283 GLY A O 1
ATOM 2255 N N . ALA A 1 284 ? 23.681 -3.120 -25.867 1.00 73.94 284 ALA A N 1
ATOM 2256 C CA . ALA A 1 284 ? 24.328 -2.423 -24.762 1.00 73.94 284 ALA A CA 1
ATOM 2257 C C . ALA A 1 284 ? 25.842 -2.676 -24.738 1.00 73.94 284 ALA A C 1
ATOM 2259 O O . ALA A 1 284 ? 26.288 -3.784 -25.024 1.00 73.94 284 ALA A O 1
ATOM 2260 N N . ASP A 1 285 ? 26.603 -1.660 -24.324 1.00 72.50 285 ASP A N 1
ATOM 2261 C CA . ASP A 1 285 ? 28.048 -1.771 -24.131 1.00 72.50 285 ASP A CA 1
ATOM 2262 C C . ASP A 1 285 ? 28.386 -2.810 -23.046 1.00 72.50 285 ASP A C 1
ATOM 2264 O O . ASP A 1 285 ? 27.980 -2.684 -21.883 1.00 72.50 285 ASP A O 1
ATOM 2268 N N . GLN A 1 286 ? 29.124 -3.841 -23.456 1.00 76.50 286 GLN A N 1
ATOM 2269 C CA . GLN A 1 286 ? 29.548 -4.963 -22.624 1.00 76.50 286 GLN A CA 1
ATOM 2270 C C . GLN A 1 286 ? 30.704 -4.574 -21.690 1.00 76.50 286 GLN A C 1
ATOM 2272 O O . GLN A 1 286 ? 30.789 -5.084 -20.570 1.00 76.50 286 GLN A O 1
ATOM 2277 N N . LYS A 1 287 ? 31.544 -3.611 -22.094 1.00 76.94 287 LYS A N 1
ATOM 2278 C CA . LYS A 1 287 ? 32.748 -3.200 -21.360 1.00 76.94 287 LYS A CA 1
ATOM 2279 C C . LYS A 1 287 ? 32.417 -2.656 -19.977 1.00 76.94 287 LYS A C 1
ATOM 2281 O O . LYS A 1 287 ? 32.948 -3.115 -18.964 1.00 76.94 287 LYS A O 1
ATOM 2286 N N . GLY A 1 288 ? 31.490 -1.699 -19.913 1.00 72.31 288 GLY A N 1
ATOM 2287 C CA . GLY A 1 288 ? 31.052 -1.125 -18.639 1.00 72.31 288 GLY A CA 1
ATOM 2288 C C . GLY A 1 288 ? 30.439 -2.169 -17.697 1.00 72.31 288 GLY A C 1
ATOM 2289 O O . GLY A 1 288 ? 30.630 -2.098 -16.481 1.00 72.31 288 GLY A O 1
ATOM 2290 N N . ALA A 1 289 ? 29.730 -3.156 -18.249 1.00 75.56 289 ALA A N 1
ATOM 2291 C CA . ALA A 1 289 ? 29.129 -4.245 -17.485 1.00 75.56 289 ALA A CA 1
ATOM 2292 C C . ALA A 1 289 ? 30.191 -5.177 -16.884 1.00 75.56 289 ALA A C 1
ATOM 2294 O O . ALA A 1 289 ? 30.094 -5.528 -15.708 1.00 75.56 289 ALA A O 1
ATOM 2295 N N . LEU A 1 290 ? 31.220 -5.520 -17.665 1.00 77.88 290 LEU A N 1
ATOM 2296 C CA . LEU A 1 290 ? 32.305 -6.410 -17.253 1.00 77.88 290 LEU A CA 1
ATOM 2297 C C . LEU A 1 290 ? 33.132 -5.802 -16.121 1.00 77.88 290 LEU A C 1
ATOM 2299 O O . LEU A 1 290 ? 33.324 -6.443 -15.090 1.00 77.88 290 LEU A O 1
ATOM 2303 N N . VAL A 1 291 ? 33.523 -4.530 -16.252 1.00 78.06 291 VAL A N 1
ATOM 2304 C CA . VAL A 1 291 ? 34.242 -3.802 -15.192 1.00 78.06 291 VAL A CA 1
ATOM 2305 C C . VAL A 1 291 ? 33.408 -3.733 -13.910 1.00 78.06 291 VAL A C 1
ATOM 2307 O O . VAL A 1 291 ? 33.927 -3.934 -12.813 1.00 78.06 291 VAL A O 1
ATOM 2310 N N . ALA A 1 292 ? 32.104 -3.469 -14.020 1.00 75.25 292 ALA A N 1
ATOM 2311 C CA . ALA A 1 292 ? 31.210 -3.396 -12.867 1.00 75.25 292 ALA A CA 1
ATOM 2312 C C . ALA A 1 292 ? 31.041 -4.749 -12.155 1.00 75.25 292 ALA A C 1
ATOM 2314 O O . ALA A 1 292 ? 31.095 -4.799 -10.925 1.00 75.25 292 ALA A O 1
ATOM 2315 N N . ALA A 1 293 ? 30.860 -5.833 -12.913 1.00 78.12 293 ALA A N 1
ATOM 2316 C CA . ALA A 1 293 ? 30.743 -7.188 -12.378 1.00 78.12 293 ALA A CA 1
ATOM 2317 C C . ALA A 1 293 ? 32.050 -7.650 -11.717 1.00 78.12 293 ALA A C 1
ATOM 2319 O O . ALA A 1 293 ? 32.025 -8.138 -10.587 1.00 78.12 293 ALA A O 1
ATOM 2320 N N . ALA A 1 294 ? 33.191 -7.415 -12.373 1.00 77.56 294 ALA A N 1
ATOM 2321 C CA . ALA A 1 294 ? 34.508 -7.769 -11.854 1.00 77.56 294 ALA A CA 1
ATOM 2322 C C . ALA A 1 294 ? 34.835 -7.010 -10.560 1.00 77.56 294 ALA A C 1
ATOM 2324 O O . ALA A 1 294 ? 35.231 -7.622 -9.574 1.00 77.56 294 ALA A O 1
ATOM 2325 N N . ARG A 1 295 ? 34.571 -5.696 -10.503 1.00 76.75 295 ARG A N 1
ATOM 2326 C CA . ARG A 1 295 ? 34.776 -4.887 -9.283 1.00 76.75 295 ARG A CA 1
ATOM 2327 C C . ARG A 1 295 ? 33.915 -5.329 -8.104 1.00 76.75 295 ARG A C 1
ATOM 2329 O O . ARG A 1 295 ? 34.288 -5.090 -6.958 1.00 76.75 295 ARG A O 1
ATOM 2336 N N . LYS A 1 296 ? 32.755 -5.923 -8.374 1.00 77.06 296 LYS A N 1
ATOM 2337 C CA . LYS A 1 296 ? 31.882 -6.491 -7.346 1.00 77.06 296 LYS A CA 1
ATOM 2338 C C . LYS A 1 296 ? 32.298 -7.907 -6.928 1.00 77.06 296 LYS A C 1
ATOM 2340 O O . LYS A 1 296 ? 31.915 -8.330 -5.841 1.00 77.06 296 LYS A O 1
ATOM 2345 N N . GLY A 1 297 ? 33.047 -8.622 -7.769 1.00 77.69 297 GLY A N 1
ATOM 2346 C CA . GLY A 1 297 ? 33.339 -10.046 -7.595 1.00 77.69 297 GLY A CA 1
ATOM 2347 C C . GLY A 1 297 ? 32.183 -10.959 -8.019 1.00 77.69 297 GLY A C 1
ATOM 2348 O O . GLY A 1 297 ? 32.027 -12.049 -7.479 1.00 77.69 297 GLY A O 1
ATOM 2349 N N . ASP A 1 298 ? 31.326 -10.514 -8.943 1.00 76.31 298 ASP A N 1
ATOM 2350 C CA . ASP A 1 298 ? 30.142 -11.267 -9.376 1.00 76.31 298 ASP A CA 1
ATOM 2351 C C . ASP A 1 298 ? 30.494 -12.244 -10.516 1.00 76.31 298 ASP A C 1
ATOM 2353 O O . ASP A 1 298 ? 30.304 -11.957 -11.702 1.00 76.31 298 ASP A O 1
ATOM 2357 N N . GLY A 1 299 ? 31.086 -13.385 -10.146 1.00 76.56 299 GLY A N 1
ATOM 2358 C CA . GLY A 1 299 ? 31.663 -14.358 -11.083 1.00 76.56 299 GLY A CA 1
ATOM 2359 C C . GLY A 1 299 ? 30.676 -14.946 -12.097 1.00 76.56 299 GLY A C 1
ATOM 2360 O O . GLY A 1 299 ? 31.077 -15.272 -13.212 1.00 76.56 299 GLY A O 1
ATOM 2361 N N . ASP A 1 300 ? 29.387 -15.033 -11.762 1.00 79.75 300 ASP A N 1
ATOM 2362 C CA . ASP A 1 300 ? 28.362 -15.533 -12.687 1.00 79.75 300 ASP A CA 1
ATOM 2363 C C . ASP A 1 300 ? 28.080 -14.542 -13.820 1.00 79.75 300 ASP A C 1
ATOM 2365 O O . ASP A 1 300 ? 27.904 -14.947 -14.968 1.00 79.75 300 ASP A O 1
ATOM 2369 N N . ILE A 1 301 ? 28.088 -13.237 -13.529 1.00 79.56 301 ILE A N 1
ATOM 2370 C CA . ILE A 1 301 ? 27.946 -12.207 -14.564 1.00 79.56 301 ILE A CA 1
ATOM 2371 C C . ILE A 1 301 ? 29.214 -12.116 -15.403 1.00 79.56 301 ILE A C 1
ATOM 2373 O O . ILE A 1 301 ? 29.108 -12.012 -16.619 1.00 79.56 301 ILE A O 1
ATOM 2377 N N . VAL A 1 302 ? 30.397 -12.191 -14.787 1.00 79.81 302 VAL A N 1
ATOM 2378 C CA . VAL A 1 302 ? 31.669 -12.208 -15.529 1.00 79.81 302 VAL A CA 1
ATOM 2379 C C . VAL A 1 302 ? 31.703 -13.385 -16.504 1.00 79.81 302 VAL A C 1
ATOM 2381 O O . VAL A 1 302 ? 31.985 -13.180 -17.679 1.00 79.81 302 VAL A O 1
ATOM 2384 N N . ARG A 1 303 ? 31.331 -14.592 -16.058 1.00 80.94 303 ARG A N 1
ATOM 2385 C CA . ARG A 1 303 ? 31.269 -15.785 -16.916 1.00 80.94 303 ARG A CA 1
ATOM 2386 C C . ARG A 1 303 ? 30.322 -15.584 -18.097 1.00 80.94 303 ARG A C 1
ATOM 2388 O O . ARG A 1 303 ? 30.723 -15.777 -19.235 1.00 80.94 303 ARG A O 1
ATOM 2395 N N . VAL A 1 304 ? 29.107 -15.108 -17.830 1.00 80.81 304 VAL A N 1
ATOM 2396 C CA . VAL A 1 304 ? 28.105 -14.835 -18.870 1.00 80.81 304 VAL A CA 1
ATOM 2397 C C . VAL A 1 304 ? 28.554 -13.750 -19.851 1.00 80.81 304 VAL A C 1
ATOM 2399 O O . VAL A 1 304 ? 28.213 -13.818 -21.024 1.00 80.81 304 VAL A O 1
ATOM 2402 N N . LEU A 1 305 ? 29.284 -12.731 -19.397 1.00 79.12 305 LEU A N 1
ATOM 2403 C CA . LEU A 1 305 ? 29.812 -11.688 -20.277 1.00 79.12 305 LEU A CA 1
ATOM 2404 C C . LEU A 1 305 ? 30.919 -12.227 -21.188 1.00 79.12 305 LEU A C 1
ATOM 2406 O O . LEU A 1 305 ? 30.908 -11.931 -22.379 1.00 79.12 305 LEU A O 1
ATOM 2410 N N . LEU A 1 306 ? 31.819 -13.052 -20.648 1.00 79.00 306 LEU A N 1
ATOM 2411 C CA . LEU A 1 306 ? 32.879 -13.710 -21.416 1.00 79.00 306 LEU A CA 1
ATOM 2412 C C . LEU A 1 306 ? 32.319 -14.727 -22.423 1.00 79.00 306 LEU A C 1
ATOM 2414 O O . LEU A 1 306 ? 32.840 -14.841 -23.523 1.00 79.00 306 LEU A O 1
ATOM 2418 N N . GLU A 1 307 ? 31.224 -15.419 -22.090 1.00 79.88 307 GLU A N 1
ATOM 2419 C CA . GLU A 1 307 ? 30.504 -16.314 -23.014 1.00 79.88 307 GLU A CA 1
ATOM 2420 C C . GLU A 1 307 ? 29.856 -15.578 -24.205 1.00 79.88 307 GLU A C 1
ATOM 2422 O O . GLU A 1 307 ? 29.496 -16.217 -25.192 1.00 79.88 307 GLU A O 1
ATOM 2427 N N . ILE A 1 308 ? 29.683 -14.252 -24.125 1.00 73.75 308 ILE A N 1
ATOM 2428 C CA . ILE A 1 308 ? 29.100 -13.406 -25.185 1.00 73.75 308 ILE A CA 1
ATOM 2429 C C . ILE A 1 308 ? 30.207 -12.574 -25.883 1.00 73.75 308 ILE A C 1
ATOM 2431 O O . ILE A 1 308 ? 29.931 -11.511 -26.437 1.00 73.75 308 ILE A O 1
ATOM 2435 N N . ASP A 1 309 ? 31.456 -13.058 -25.853 1.00 69.81 309 ASP A N 1
ATOM 2436 C CA . ASP A 1 309 ? 32.653 -12.441 -26.457 1.00 69.81 309 ASP A CA 1
ATOM 2437 C C . ASP A 1 309 ? 32.969 -11.016 -25.955 1.00 69.81 309 ASP A C 1
ATOM 2439 O O . ASP A 1 309 ? 33.528 -10.196 -26.684 1.00 69.81 309 ASP A O 1
ATOM 2443 N N . ALA A 1 310 ? 32.641 -10.692 -24.697 1.00 68.12 310 ALA A N 1
ATOM 2444 C CA . ALA A 1 310 ? 33.097 -9.434 -24.106 1.00 68.12 310 ALA A CA 1
ATOM 2445 C C . ALA A 1 310 ? 34.624 -9.451 -23.945 1.00 68.12 310 ALA A C 1
ATOM 2447 O O . ALA A 1 310 ? 35.147 -10.250 -23.167 1.00 68.12 310 ALA A O 1
ATOM 2448 N N . ASP A 1 311 ? 35.324 -8.555 -24.645 1.00 66.81 311 ASP A N 1
ATOM 2449 C CA . ASP A 1 311 ? 36.784 -8.467 -24.601 1.00 66.81 311 ASP A CA 1
ATOM 2450 C C . ASP A 1 311 ? 37.265 -8.025 -23.194 1.00 66.81 311 ASP A C 1
ATOM 2452 O O . ASP A 1 311 ? 36.964 -6.906 -22.745 1.00 66.81 311 ASP A O 1
ATOM 2456 N N . PRO A 1 312 ? 37.989 -8.894 -22.457 1.00 60.59 312 PRO A N 1
ATOM 2457 C CA . PRO A 1 312 ? 38.488 -8.585 -21.121 1.00 60.59 312 PRO A CA 1
ATOM 2458 C C . PRO A 1 312 ? 39.656 -7.588 -21.116 1.00 60.59 312 PRO A C 1
ATOM 2460 O O . PRO A 1 312 ? 39.886 -6.945 -20.085 1.00 60.59 312 PRO A O 1
ATOM 2463 N N . ASP A 1 313 ? 40.361 -7.433 -22.238 1.00 59.69 313 ASP A N 1
ATOM 2464 C CA . ASP A 1 313 ? 41.543 -6.580 -22.389 1.00 59.69 313 ASP A CA 1
ATOM 2465 C C . ASP A 1 313 ? 41.170 -5.173 -22.876 1.00 59.69 313 ASP A C 1
ATOM 2467 O O . ASP A 1 313 ? 41.818 -4.180 -22.525 1.00 59.69 313 ASP A O 1
ATOM 2471 N N . GLU A 1 314 ? 40.042 -5.041 -23.576 1.00 54.66 314 GLU A N 1
ATOM 2472 C CA . GLU A 1 314 ? 39.481 -3.746 -23.972 1.00 54.66 314 GLU A CA 1
ATOM 2473 C C . GLU A 1 314 ? 38.966 -2.922 -22.773 1.00 54.66 314 GLU A C 1
ATOM 2475 O O . GLU A 1 314 ? 38.727 -1.716 -22.893 1.00 54.66 314 GLU A O 1
ATOM 2480 N N . ALA A 1 315 ? 38.823 -3.529 -21.586 1.00 55.09 315 ALA A N 1
ATOM 2481 C CA . ALA A 1 315 ? 38.293 -2.919 -20.362 1.00 55.09 315 ALA A CA 1
ATOM 2482 C C . ALA A 1 315 ? 39.130 -1.756 -19.782 1.00 55.09 315 ALA A C 1
ATOM 2484 O O . ALA A 1 315 ? 38.610 -0.976 -18.979 1.00 55.09 315 ALA A O 1
ATOM 2485 N N . GLY A 1 316 ? 40.359 -1.548 -20.259 1.00 47.88 316 GLY A N 1
ATOM 2486 C CA . GLY A 1 316 ? 41.215 -0.421 -19.885 1.00 47.88 316 GLY A CA 1
ATOM 2487 C C . GLY A 1 316 ? 42.279 -0.792 -18.850 1.00 47.88 316 GLY A C 1
ATOM 2488 O O . GLY A 1 316 ? 42.010 -1.360 -17.793 1.00 47.88 316 GLY A O 1
ATOM 2489 N N . THR A 1 317 ? 43.507 -0.413 -19.180 1.00 49.19 317 THR A N 1
ATOM 2490 C CA . THR A 1 317 ? 44.808 -0.838 -18.645 1.00 49.19 317 THR A CA 1
ATOM 2491 C C . THR A 1 317 ? 45.162 -0.410 -17.214 1.00 49.19 317 THR A C 1
ATOM 2493 O O . THR A 1 317 ? 46.322 -0.506 -16.831 1.00 49.19 317 THR A O 1
ATOM 2496 N N . GLU A 1 318 ? 44.201 -0.029 -16.371 1.00 45.94 318 GLU A N 1
ATOM 2497 C CA . GLU A 1 318 ? 44.457 0.161 -14.926 1.00 45.94 318 GLU A CA 1
ATOM 2498 C C . GLU A 1 318 ? 43.633 -0.771 -14.020 1.00 45.94 318 GLU A C 1
ATOM 2500 O O . GLU A 1 318 ? 43.906 -0.858 -12.825 1.00 45.94 318 GLU A O 1
ATOM 2505 N N . LEU A 1 319 ? 42.646 -1.507 -14.555 1.00 49.06 319 LEU A N 1
ATOM 2506 C CA . LEU A 1 319 ? 41.719 -2.338 -13.768 1.00 49.06 319 LEU A CA 1
ATOM 2507 C C . LEU A 1 319 ? 41.232 -3.567 -14.567 1.00 49.06 319 LEU A C 1
ATOM 2509 O O . LEU A 1 319 ? 40.030 -3.731 -14.776 1.00 49.06 319 LEU A O 1
ATOM 2513 N N . SER A 1 320 ? 42.145 -4.423 -15.043 1.00 52.66 320 SER A N 1
ATOM 2514 C CA . SER A 1 320 ? 41.773 -5.645 -15.782 1.00 52.66 320 SER A CA 1
ATOM 2515 C C . SER A 1 320 ? 40.771 -6.493 -14.983 1.00 52.66 320 SER A C 1
ATOM 2517 O O . SER A 1 320 ? 41.005 -6.822 -13.816 1.00 52.66 320 SER A O 1
ATOM 2519 N N . ALA A 1 321 ? 39.656 -6.869 -15.622 1.00 49.00 321 ALA A N 1
ATOM 2520 C CA . ALA A 1 321 ? 38.613 -7.722 -15.043 1.00 49.00 321 ALA A CA 1
ATOM 2521 C C . ALA A 1 321 ? 39.165 -9.075 -14.547 1.00 49.00 321 ALA A C 1
ATOM 2523 O O . ALA A 1 321 ? 38.624 -9.671 -13.613 1.00 49.00 321 ALA A O 1
ATOM 2524 N N . ILE A 1 322 ? 40.290 -9.510 -15.123 1.00 51.12 322 ILE A N 1
ATOM 2525 C CA . ILE A 1 322 ? 41.003 -10.745 -14.794 1.00 51.12 322 ILE A CA 1
ATOM 2526 C C . ILE A 1 322 ? 41.617 -10.677 -13.382 1.00 51.12 322 ILE A C 1
ATOM 2528 O O . ILE A 1 322 ? 41.562 -11.662 -12.650 1.00 51.12 322 ILE A O 1
ATOM 2532 N N . GLY A 1 323 ? 42.118 -9.512 -12.947 1.00 53.38 323 GLY A N 1
ATOM 2533 C CA . GLY A 1 323 ? 42.793 -9.353 -11.646 1.00 53.38 323 GLY A CA 1
ATOM 2534 C C . GLY A 1 323 ? 41.868 -9.401 -10.418 1.00 53.38 323 GLY A C 1
ATOM 2535 O O . GLY A 1 323 ? 42.304 -9.762 -9.323 1.00 53.38 323 GLY A O 1
ATOM 2536 N N . TYR A 1 324 ? 40.582 -9.074 -10.586 1.00 51.12 324 TYR A N 1
ATOM 2537 C CA . TYR A 1 324 ? 39.578 -9.165 -9.513 1.00 51.12 324 TYR A CA 1
ATOM 2538 C C . TYR A 1 324 ? 38.854 -10.519 -9.482 1.00 51.12 324 TYR A C 1
ATOM 2540 O O . TYR A 1 324 ? 38.508 -11.010 -8.405 1.00 51.12 324 TYR A O 1
ATOM 2548 N N . ALA A 1 325 ? 38.666 -11.162 -10.641 1.00 45.41 325 ALA A N 1
ATOM 2549 C CA . ALA A 1 325 ? 38.120 -12.518 -10.705 1.00 45.41 325 ALA A CA 1
ATOM 2550 C C . ALA A 1 325 ? 39.063 -13.542 -10.040 1.00 45.41 325 ALA A C 1
ATOM 2552 O O . ALA A 1 325 ? 38.605 -14.459 -9.360 1.00 45.41 325 ALA A O 1
ATOM 2553 N N . SER A 1 326 ? 40.383 -13.345 -10.150 1.00 48.03 326 SER A N 1
ATOM 2554 C CA . SER A 1 326 ? 41.386 -14.208 -9.512 1.00 48.03 326 SER A CA 1
ATOM 2555 C C . SER A 1 326 ? 41.464 -14.066 -7.988 1.00 48.03 326 SER A C 1
ATOM 2557 O O . SER A 1 326 ? 41.925 -14.983 -7.321 1.00 48.03 326 SER A O 1
ATOM 2559 N N . THR A 1 327 ? 41.015 -12.946 -7.411 1.00 48.53 327 THR A N 1
ATOM 2560 C CA . THR A 1 327 ? 41.014 -12.731 -5.949 1.00 48.53 327 THR A CA 1
ATOM 2561 C C . THR A 1 327 ? 39.747 -13.236 -5.253 1.00 48.53 327 THR A C 1
ATOM 2563 O O . THR A 1 327 ? 39.725 -13.309 -4.029 1.00 48.53 327 THR A O 1
ATOM 2566 N N . THR A 1 328 ? 38.700 -13.598 -6.003 1.00 45.41 328 THR A N 1
ATOM 2567 C CA . THR A 1 328 ? 37.410 -14.070 -5.459 1.00 45.41 328 THR A CA 1
ATOM 2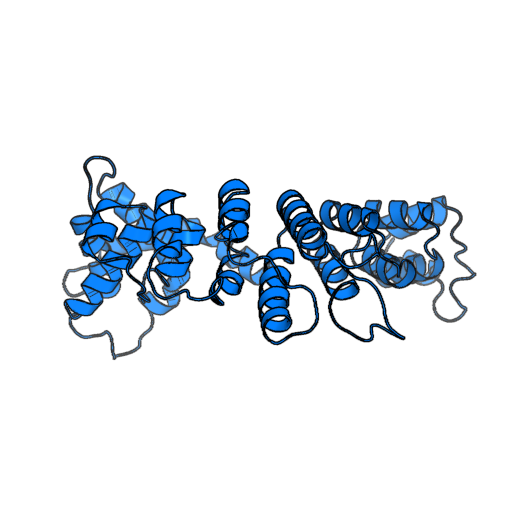568 C C . THR A 1 328 ? 37.123 -15.556 -5.697 1.00 45.41 328 THR A C 1
ATOM 2570 O O . THR A 1 328 ? 36.200 -16.088 -5.090 1.00 45.41 328 THR A O 1
ATOM 2573 N N . LEU A 1 329 ? 37.919 -16.239 -6.527 1.00 39.41 329 LEU A N 1
ATOM 2574 C CA . LEU A 1 329 ? 37.849 -17.691 -6.770 1.00 39.41 329 LEU A CA 1
ATOM 2575 C C . LEU A 1 329 ? 38.805 -18.520 -5.880 1.00 39.41 329 LEU A C 1
ATOM 2577 O O . LEU A 1 329 ? 39.096 -19.668 -6.211 1.00 39.41 329 LEU A O 1
ATOM 2581 N N . GLY A 1 330 ? 39.300 -17.940 -4.780 1.00 33.56 330 GLY A N 1
ATOM 2582 C CA . GLY A 1 330 ? 40.158 -18.603 -3.787 1.00 33.56 330 GLY A CA 1
ATOM 2583 C C . GLY A 1 330 ? 39.388 -19.148 -2.595 1.00 33.56 330 GLY A C 1
ATOM 2584 O O . GLY A 1 330 ? 38.547 -18.390 -2.060 1.00 33.56 330 GLY A O 1
#

Secondary structure (DSSP, 8-state):
-HHHHHHHHHHHHHHHHHHHHHHHHH--TTS-HHHHHHHHHHHHT--SSS-HHHHHHHHHHHHGGGHHHHT---GGGSSPPPHHHHHHHHHHHHHHTT-HHHHHHTTS---EETTTEEHHHHHHHH--HHHHHHHHHSTT-SSS-TTHHHHTTT--SHHHHHHHHHTTTTTS----SSSHHHHHHHHHHHHHTT-S-HHHHHHHHHHHHHTTTTSS-SSTT----S---SSSHHHHHHHHHHHT-HHHHHHHHHTT-S-HHHHHHHHHHHT-HHHHHHHHTTT--HHHHHHHHHHHT-HHHHHHHHTTT--SSTT-TTS-HHHHHHHH--

pLDDT: mean 71.23, std 16.47, range [25.47, 92.81]